Protein AF-A0A7X7SFI5-F1 (afdb_monomer_lite)

Foldseek 3Di:
DDPPPFAWPDWAQWDDDVPRPDTFGWAFDDDDPQETEIEGDFLLDDDHDTHTHTPSHDYFYWDWAQWDWDAPDPDDPHGTQDIFGKAWDDDDVQETEIETQDVPHDCSRHTDTHGVRHYYDYDDDDDLVVSVVRQCVPDPDDGQLLSSLVCCCVPVNPVPDPQLSVLLNLLSVLLNLLVVLLVVLVVLLPDDFPDDVRVVVSVVSSLVSVLSSLLSLLVSLVSLVCCCPRPNFPDDQDPLSVVQNVLSVVLNQLSVVVVQLVVCHDPVHHDPQSVVQVVCPCCNPPVWRDGPPRIDHSVPSSVSSSVSSSVSSSVSSPDDD

Secondary structure (DSSP, 8-state):
-----PPEEEEE-EEPPTT-SSPEEEEEEEEETTEEEEEEPPTTSPPPPPEEEETT-EEEEPEEE-EEEEESSSSSSTTEEEEEEEEEEEEETTEEEEEEPPTT-------EEE-TTPEEEEE----HHHHHHHHTTT--SPPPHHHHHHHHHHHT-----HHHHHHHHHHHHHHHHHHHHHHHHHHHHT---SSHHHHHHHHHHHHHHHHHHHHHHHHHHHHHHHHHHHH---SPPPHHHHHHHHHHHHHHHHHHTHHHHTTTEETTEE-TTGGGGG-THHHHHTSEEEETTEEEETTTHHHHHHHHHHHHHHHHHH---

Radius of gyration: 29.61 Å; chains: 1; bounding box: 82×34×89 Å

Sequence (321 aa):
MSVERRELVGYLDSVTREGNDEPERVMLHARDERKVYIRAVDPCDPEPERVAVYAGDEILMMEHLSHSGLHLAPEGDEGFLLSQRIVPVQEEPGVIYARHLRHGEADDGRRVHVRPGTKVSLDPYLDLDIIDEFEFQGVEGYVPLTPVLFTWLVTAGKMTDDSRRRYLLSAARRLDLAHSLFQRVEQLRQRDPEGAPATRRAAFELIGCVEMAVVSLSRAMDMCERAAQDVGATTAVPAEISSRCTAVRELRNAYEHIEDRALGRIRGDEHPDALTIFEHSSVVERGVITYRDYQLDLAVDVPTTISAIRQFLKAVAGETP

pLDDT: mean 91.73, std 8.64, range [40.03, 98.62]

Structure (mmCIF, N/CA/C/O backbone):
data_AF-A0A7X7SFI5-F1
#
_entry.id   AF-A0A7X7SFI5-F1
#
loop_
_atom_site.group_PDB
_atom_site.id
_atom_site.type_symbol
_atom_site.label_atom_id
_atom_site.label_alt_id
_atom_site.label_comp_id
_atom_site.label_asym_id
_atom_site.label_entity_id
_atom_site.label_seq_id
_atom_site.pdbx_PDB_ins_code
_atom_site.Cartn_x
_atom_site.Cartn_y
_atom_site.Cartn_z
_atom_site.occupancy
_atom_site.B_iso_or_equiv
_atom_site.auth_seq_id
_atom_site.auth_comp_id
_atom_site.auth_asym_id
_atom_site.auth_atom_id
_atom_site.pdbx_PDB_model_num
ATOM 1 N N . MET A 1 1 ? -42.377 -12.709 51.430 1.00 40.03 1 MET A N 1
ATOM 2 C CA . MET A 1 1 ? -42.477 -11.553 50.517 1.00 40.03 1 MET A CA 1
ATOM 3 C C . MET A 1 1 ? -43.227 -12.018 49.286 1.00 40.03 1 MET A C 1
ATOM 5 O O . MET A 1 1 ? -42.787 -12.980 48.669 1.00 40.03 1 MET A O 1
ATOM 9 N N . SER A 1 2 ? -44.406 -11.456 49.019 1.00 42.25 2 SER A N 1
ATOM 10 C CA . SER A 1 2 ? -45.206 -11.821 47.850 1.00 42.25 2 SER A CA 1
ATOM 11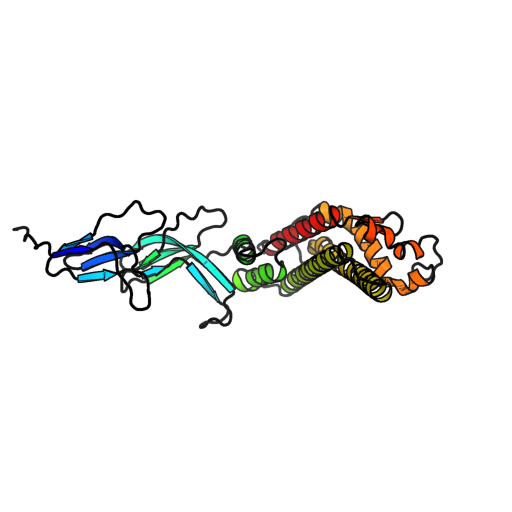 C C . SER A 1 2 ? -44.493 -11.351 46.590 1.00 42.25 2 SER A C 1
ATOM 13 O O . SER A 1 2 ? -44.169 -10.172 46.475 1.00 42.25 2 SER A O 1
ATOM 15 N N . VAL A 1 3 ? -44.255 -12.263 45.654 1.00 48.81 3 VAL A N 1
ATOM 16 C CA . VAL A 1 3 ? -43.854 -11.896 44.297 1.00 48.81 3 VAL A CA 1
ATOM 17 C C . VAL A 1 3 ? -45.058 -11.185 43.677 1.00 48.81 3 VAL A C 1
ATOM 19 O O . VAL A 1 3 ? -46.051 -11.835 43.350 1.00 48.81 3 VAL A O 1
ATOM 22 N N . GLU A 1 4 ? -45.021 -9.854 43.606 1.00 58.69 4 GLU A N 1
ATOM 23 C CA . GLU A 1 4 ? -45.994 -9.074 42.839 1.00 58.69 4 GLU A CA 1
ATOM 24 C C . GLU A 1 4 ? -45.966 -9.589 41.396 1.00 58.69 4 GLU A C 1
ATOM 26 O O . GLU A 1 4 ? -44.964 -9.457 40.690 1.00 58.69 4 GLU A O 1
ATOM 31 N N . ARG A 1 5 ? -47.049 -10.240 40.960 1.00 69.31 5 ARG A N 1
ATOM 32 C CA . ARG A 1 5 ? -47.208 -10.631 39.558 1.00 69.31 5 ARG A CA 1
ATOM 33 C C . ARG A 1 5 ? -47.443 -9.360 38.754 1.00 69.31 5 ARG A C 1
ATOM 35 O O . ARG A 1 5 ? -48.552 -8.834 38.746 1.00 69.31 5 ARG A O 1
ATOM 42 N N . ARG A 1 6 ? -46.388 -8.864 38.111 1.00 82.69 6 ARG A N 1
ATOM 43 C CA . ARG A 1 6 ? -46.472 -7.738 37.178 1.00 82.69 6 ARG A CA 1
ATOM 44 C C . ARG A 1 6 ? -47.220 -8.195 35.925 1.00 82.69 6 ARG A C 1
ATOM 46 O O . ARG A 1 6 ? -46.973 -9.287 35.417 1.00 82.69 6 ARG A O 1
ATOM 53 N N . GLU A 1 7 ? -48.160 -7.381 35.466 1.00 89.94 7 GLU A N 1
ATOM 54 C CA . GLU A 1 7 ? -48.985 -7.671 34.291 1.00 89.94 7 GLU A CA 1
ATOM 55 C C . GLU A 1 7 ? -48.145 -7.586 33.012 1.00 89.94 7 GLU A C 1
ATOM 57 O O . GLU A 1 7 ? -47.394 -6.628 32.832 1.00 89.94 7 GLU A O 1
ATOM 62 N N . LEU A 1 8 ? -48.244 -8.592 32.139 1.00 92.44 8 LEU A N 1
ATOM 63 C CA . LEU A 1 8 ? -47.598 -8.584 30.826 1.00 92.44 8 LEU A CA 1
ATOM 64 C C . LEU A 1 8 ? -48.369 -7.643 29.893 1.00 92.44 8 LEU A C 1
ATOM 66 O O . LEU A 1 8 ? -49.548 -7.863 29.634 1.00 92.44 8 LEU A O 1
ATOM 70 N N . VAL A 1 9 ? -47.690 -6.628 29.369 1.00 92.69 9 VAL A N 1
ATOM 71 C CA . VAL A 1 9 ? -48.250 -5.620 28.456 1.00 92.69 9 VAL A CA 1
ATOM 72 C C . VAL A 1 9 ? -48.056 -6.026 26.997 1.00 92.69 9 VAL A C 1
ATOM 74 O O . VAL A 1 9 ? -48.910 -5.749 26.159 1.00 92.69 9 VAL A O 1
ATOM 77 N N . GLY A 1 10 ? -46.954 -6.703 26.669 1.00 93.56 10 GLY A N 1
ATOM 78 C CA . GLY A 1 10 ? -46.696 -7.132 25.300 1.00 93.56 10 GLY A CA 1
ATOM 79 C C . GLY A 1 10 ? -45.327 -7.759 25.096 1.00 93.56 10 GLY A C 1
ATOM 80 O O . GLY A 1 10 ? -44.656 -8.157 26.047 1.00 93.56 10 GLY A O 1
ATOM 81 N N . TYR A 1 11 ? -44.927 -7.841 23.831 1.00 94.50 11 TYR A N 1
ATOM 82 C CA . TYR A 1 11 ? -43.645 -8.383 23.403 1.00 94.50 11 TYR A CA 1
ATOM 83 C C . TYR A 1 11 ? -43.000 -7.444 22.391 1.00 94.50 11 TYR A C 1
ATOM 85 O O . TYR A 1 11 ? -43.643 -7.069 21.410 1.00 94.50 11 TYR A O 1
ATOM 93 N N . LEU A 1 12 ? -41.731 -7.128 22.617 1.00 93.56 12 LEU A N 1
ATOM 94 C CA . LEU A 1 12 ? -40.897 -6.297 21.763 1.00 93.56 12 LEU A CA 1
ATOM 95 C C . LEU A 1 12 ? -39.934 -7.180 20.958 1.00 93.56 12 LEU A C 1
ATOM 97 O O . LEU A 1 12 ? -39.279 -8.056 21.520 1.00 93.56 12 LEU A O 1
ATOM 101 N N . ASP A 1 13 ? -39.867 -6.966 19.650 1.00 93.12 13 ASP A N 1
ATOM 102 C CA . ASP A 1 13 ? -38.985 -7.683 18.716 1.00 93.12 13 ASP A CA 1
ATOM 103 C C . ASP A 1 13 ? -38.045 -6.749 17.938 1.00 93.12 13 ASP A C 1
ATOM 105 O O . ASP A 1 13 ? -36.963 -7.156 17.512 1.00 93.12 13 ASP A O 1
ATOM 109 N N . SER A 1 14 ? -38.438 -5.487 17.782 1.00 92.06 14 SER A N 1
ATOM 110 C CA . SER A 1 14 ? -37.702 -4.473 17.045 1.00 92.06 14 SER A CA 1
ATOM 111 C C . SER A 1 14 ? -37.956 -3.075 17.604 1.00 92.06 14 SER A C 1
ATOM 113 O O . SER A 1 14 ? -38.957 -2.830 18.282 1.00 92.06 14 SER A O 1
ATOM 115 N N . VAL A 1 15 ? -37.025 -2.160 17.338 1.00 89.50 15 VAL A N 1
ATOM 116 C CA . VAL A 1 15 ? -37.110 -0.745 17.711 1.00 89.50 15 VAL A CA 1
ATOM 117 C C . VAL A 1 15 ? -36.624 0.108 16.545 1.00 89.50 15 VAL A C 1
ATOM 119 O O . VAL A 1 15 ? -35.559 -0.141 15.988 1.00 89.50 15 VAL A O 1
ATOM 122 N N . THR A 1 16 ? -37.373 1.152 16.205 1.00 87.19 16 THR A N 1
ATOM 123 C CA . THR A 1 16 ? -36.908 2.202 15.289 1.00 87.19 16 THR A CA 1
ATOM 124 C C . THR A 1 16 ? -36.270 3.313 16.113 1.00 87.19 16 THR A C 1
ATOM 126 O O . THR A 1 16 ? -36.934 3.916 16.960 1.00 87.19 16 THR A O 1
ATOM 129 N N . ARG A 1 17 ? -34.973 3.560 15.910 1.00 78.69 17 ARG A N 1
ATOM 130 C CA . ARG A 1 17 ? -34.264 4.667 16.568 1.00 78.69 17 ARG A CA 1
ATOM 131 C C . ARG A 1 17 ? -34.563 5.972 15.838 1.00 78.69 17 ARG A C 1
ATOM 133 O O . ARG A 1 17 ? -34.759 5.989 14.628 1.00 78.69 17 ARG A O 1
ATOM 140 N N . GLU A 1 18 ? -34.577 7.070 16.582 1.00 76.94 18 GLU A N 1
ATOM 141 C CA . GLU A 1 18 ? -34.666 8.402 15.990 1.00 76.94 18 GLU A CA 1
ATOM 142 C C . GLU A 1 18 ? -33.472 8.620 15.045 1.00 76.94 18 GLU A C 1
ATOM 144 O O . GLU A 1 18 ? -32.324 8.444 15.450 1.00 76.94 18 GLU A O 1
ATOM 149 N N . GLY A 1 19 ? -33.750 8.939 13.778 1.00 74.00 19 GLY A N 1
ATOM 150 C CA . GLY A 1 19 ? -32.733 9.089 12.730 1.00 74.00 19 GLY A CA 1
ATOM 151 C C . GLY A 1 19 ? -32.427 7.830 11.908 1.00 74.00 19 GLY A C 1
ATOM 152 O O . GLY A 1 19 ? -31.682 7.944 10.940 1.00 74.00 19 GLY A O 1
ATOM 153 N N . ASN A 1 20 ? -33.016 6.671 12.232 1.00 76.50 20 ASN A N 1
ATOM 154 C CA . ASN A 1 20 ? -32.946 5.463 11.401 1.00 76.50 20 ASN A CA 1
ATOM 155 C C . ASN A 1 20 ? -34.292 5.199 10.713 1.00 76.50 20 ASN A C 1
ATOM 157 O O . ASN A 1 20 ? -35.332 5.152 11.370 1.00 76.50 20 ASN A O 1
ATOM 161 N N . ASP A 1 21 ? -34.258 4.969 9.398 1.00 76.81 21 ASP A N 1
ATOM 162 C CA . ASP A 1 21 ? -35.457 4.673 8.601 1.00 76.81 21 ASP A CA 1
ATOM 163 C C . ASP A 1 21 ? -35.920 3.211 8.746 1.00 76.81 21 ASP A C 1
ATOM 165 O O . ASP A 1 21 ? -37.097 2.902 8.544 1.00 76.81 21 ASP A O 1
ATOM 169 N N . GLU A 1 22 ? -35.016 2.306 9.135 1.00 86.06 22 GLU A N 1
ATOM 170 C CA . GLU A 1 22 ? -35.300 0.877 9.279 1.00 86.06 22 GLU A CA 1
ATOM 171 C C . GLU A 1 22 ? -35.371 0.443 10.757 1.00 86.06 22 GLU A C 1
ATOM 173 O O . GLU A 1 22 ? -34.536 0.851 11.572 1.00 86.06 22 GLU A O 1
ATOM 178 N N . PRO A 1 23 ? -36.361 -0.389 11.137 1.00 88.25 23 PRO A N 1
ATOM 179 C CA . PRO A 1 23 ? -36.443 -0.948 12.481 1.00 88.25 23 PRO A CA 1
ATOM 180 C C . PRO A 1 23 ? -35.305 -1.947 12.735 1.00 88.25 23 PRO A C 1
ATOM 182 O O . PRO A 1 23 ? -35.115 -2.907 11.989 1.00 88.25 23 PRO A O 1
ATOM 185 N N . GLU A 1 24 ? -34.584 -1.764 13.839 1.00 89.56 24 GLU A N 1
ATOM 186 C CA . GLU A 1 24 ? -33.525 -2.670 14.280 1.00 89.56 24 GLU A CA 1
ATOM 187 C C . GLU A 1 24 ? -34.114 -3.802 15.120 1.00 89.56 24 GLU A C 1
ATOM 189 O O . GLU A 1 24 ? -34.902 -3.567 16.039 1.00 89.56 24 GLU A O 1
ATOM 194 N N . ARG A 1 25 ? -33.703 -5.045 14.852 1.00 93.94 25 ARG A N 1
ATOM 195 C CA . ARG A 1 25 ? -34.044 -6.182 15.716 1.00 93.94 25 ARG A CA 1
ATOM 196 C C . ARG A 1 25 ? -33.352 -6.042 17.069 1.00 93.94 25 ARG A C 1
ATOM 198 O O . ARG A 1 25 ? -32.166 -5.709 17.129 1.00 93.94 25 ARG A O 1
ATOM 205 N N . VAL A 1 26 ? -34.072 -6.362 18.143 1.00 94.75 26 VAL A N 1
ATOM 206 C CA . VAL A 1 26 ? -33.559 -6.239 19.514 1.00 94.75 26 VAL A CA 1
ATOM 207 C C . VAL A 1 26 ? -33.660 -7.540 20.294 1.00 94.75 26 VAL A C 1
ATOM 209 O O . VAL A 1 26 ? -34.503 -8.392 20.023 1.00 94.75 26 VAL A O 1
ATOM 212 N N . MET A 1 27 ? -32.815 -7.663 21.312 1.00 95.81 27 MET A N 1
ATOM 213 C CA . MET A 1 27 ? -32.876 -8.741 22.290 1.00 95.81 27 MET A CA 1
ATOM 214 C C . MET A 1 27 ? -32.671 -8.218 23.710 1.00 95.81 27 MET A C 1
ATOM 216 O O . MET A 1 27 ? -32.126 -7.132 23.927 1.00 95.81 27 MET A O 1
ATOM 220 N N . LEU A 1 28 ? -33.122 -9.000 24.691 1.00 95.75 28 LEU A N 1
ATOM 221 C CA . LEU A 1 28 ? -32.972 -8.661 26.100 1.00 95.75 28 LEU A CA 1
ATOM 222 C C . LEU A 1 28 ? -31.499 -8.770 26.510 1.00 95.75 28 LEU A C 1
ATOM 224 O O . LEU A 1 28 ? -30.890 -9.824 26.344 1.00 95.75 28 LEU A O 1
ATOM 228 N N . HIS A 1 29 ? -30.953 -7.703 27.091 1.00 93.88 29 HIS A N 1
ATOM 229 C CA . HIS A 1 29 ? -29.628 -7.719 27.706 1.00 93.88 29 HIS A CA 1
ATOM 230 C C . HIS A 1 29 ? -29.722 -7.946 29.220 1.00 93.88 29 HIS A C 1
ATOM 232 O O . HIS A 1 29 ? -29.113 -8.876 29.741 1.00 93.88 29 HIS A O 1
ATOM 238 N N . ALA A 1 30 ? -30.509 -7.130 29.933 1.00 93.44 30 ALA A N 1
ATOM 239 C CA . ALA A 1 30 ? -30.647 -7.231 31.387 1.00 93.44 30 ALA A CA 1
ATOM 240 C C . ALA A 1 30 ? -31.974 -6.652 31.899 1.00 93.44 30 ALA A C 1
ATOM 242 O O . ALA A 1 30 ? -32.623 -5.841 31.233 1.00 93.44 30 ALA A O 1
ATOM 243 N N . ARG A 1 31 ? -32.360 -7.049 33.117 1.00 93.88 31 ARG A N 1
ATOM 244 C CA . ARG A 1 31 ? -33.467 -6.449 33.872 1.00 93.88 31 ARG A CA 1
ATOM 245 C C . ARG A 1 31 ? -32.998 -6.048 35.257 1.00 93.88 31 ARG A C 1
ATOM 247 O O . ARG A 1 31 ? -32.725 -6.921 36.075 1.00 93.88 31 ARG A O 1
ATOM 254 N N . ASP A 1 32 ? -33.030 -4.750 35.520 1.00 91.06 32 ASP A N 1
ATOM 255 C CA . ASP A 1 32 ? -32.718 -4.172 36.822 1.00 91.06 32 ASP A CA 1
ATOM 256 C C . ASP A 1 32 ? -33.992 -3.515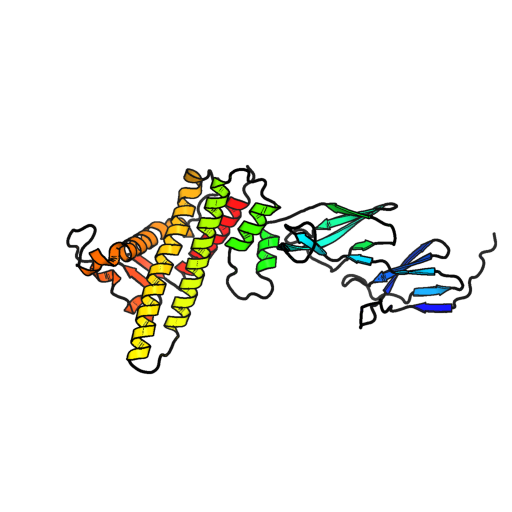 37.369 1.00 91.06 32 ASP A C 1
ATOM 258 O O . ASP A 1 32 ? -34.341 -2.383 37.033 1.00 91.06 32 ASP A O 1
ATOM 262 N N . GLU A 1 33 ? -34.735 -4.271 38.180 1.00 89.44 33 GLU A N 1
ATOM 263 C CA . GLU A 1 33 ? -36.043 -3.889 38.729 1.00 89.44 33 GLU A CA 1
ATOM 264 C C . GLU A 1 33 ? -37.089 -3.551 37.647 1.00 89.44 33 GLU A C 1
ATOM 266 O O . GLU A 1 33 ? -37.738 -4.441 37.091 1.00 89.44 33 GLU A O 1
ATOM 271 N N . ARG A 1 34 ? -37.292 -2.257 37.374 1.00 93.12 34 ARG A N 1
ATOM 272 C CA . ARG A 1 34 ? -38.200 -1.746 36.340 1.00 93.12 34 ARG A CA 1
ATOM 273 C C . ARG A 1 34 ? -37.474 -1.380 35.052 1.00 93.12 34 ARG A C 1
ATOM 275 O O . ARG A 1 34 ? -38.139 -1.172 34.050 1.00 93.12 34 ARG A O 1
ATOM 282 N N . LYS A 1 35 ? -36.144 -1.326 35.053 1.00 94.31 35 LYS A N 1
ATOM 283 C CA . LYS A 1 35 ? -35.350 -0.992 33.872 1.00 94.31 35 LYS A CA 1
ATOM 284 C C . LYS A 1 35 ? -35.086 -2.242 33.054 1.00 94.31 35 LYS A C 1
ATOM 286 O O . LYS A 1 35 ? -34.549 -3.227 33.561 1.00 94.31 35 LYS A O 1
ATOM 291 N N . VAL A 1 36 ? -35.465 -2.197 31.785 1.00 94.81 36 VAL A N 1
ATOM 292 C CA . VAL A 1 36 ? -35.278 -3.284 30.826 1.00 94.81 36 VAL A CA 1
ATOM 293 C C . VAL A 1 36 ? -34.278 -2.816 29.788 1.00 94.81 36 VAL A C 1
ATOM 295 O O . VAL A 1 36 ? -34.607 -2.015 28.915 1.00 94.81 36 VAL A O 1
ATOM 298 N N . TYR A 1 37 ? -33.053 -3.316 29.897 1.00 94.69 37 TYR A N 1
ATOM 299 C CA . TYR A 1 37 ? -31.996 -3.021 28.944 1.00 94.69 37 TYR A CA 1
ATOM 300 C C . TYR A 1 37 ? -32.128 -3.954 27.748 1.00 94.69 37 TYR A C 1
ATOM 302 O O . TYR A 1 37 ? -32.061 -5.180 27.892 1.00 94.69 37 TYR A O 1
ATOM 310 N N . ILE A 1 38 ? -32.312 -3.367 26.573 1.00 95.44 38 ILE A N 1
ATOM 311 C CA . ILE A 1 38 ? -32.341 -4.070 25.293 1.00 95.44 38 ILE A CA 1
ATOM 312 C C . ILE A 1 38 ? -31.150 -3.630 24.448 1.00 95.44 38 ILE A C 1
ATOM 314 O O . ILE A 1 38 ? -30.670 -2.502 24.574 1.00 95.44 38 ILE A O 1
ATOM 318 N N . ARG A 1 39 ? -30.674 -4.523 23.587 1.00 94.81 39 ARG A N 1
ATOM 319 C CA . ARG A 1 39 ? -29.578 -4.243 22.658 1.00 94.81 39 ARG A CA 1
ATOM 320 C C . ARG A 1 39 ? -29.925 -4.693 21.250 1.00 94.81 39 ARG A C 1
ATOM 322 O O . ARG A 1 39 ? -30.761 -5.582 21.081 1.00 94.81 39 ARG A O 1
ATOM 329 N N . ALA A 1 40 ? -29.255 -4.105 20.264 1.00 94.25 40 ALA A N 1
ATOM 330 C CA . ALA A 1 40 ? -29.340 -4.571 18.888 1.00 94.25 40 ALA A CA 1
ATOM 331 C C . ALA A 1 40 ? -28.758 -5.990 18.774 1.00 94.25 40 ALA A C 1
ATOM 333 O O . ALA A 1 40 ? -27.785 -6.333 19.453 1.00 94.25 40 ALA A O 1
ATOM 334 N N . VAL A 1 41 ? -29.370 -6.804 17.920 1.00 95.31 41 VAL A N 1
ATOM 335 C CA . VAL A 1 41 ? -28.931 -8.179 17.636 1.00 95.31 41 VAL A CA 1
ATOM 336 C C . VAL A 1 41 ? -27.662 -8.134 16.793 1.00 95.31 41 VAL A C 1
ATOM 338 O O . VAL A 1 41 ? -27.642 -7.468 15.755 1.00 95.31 41 VAL A O 1
ATOM 341 N N . ASP A 1 42 ? -26.606 -8.807 17.240 1.00 95.31 42 ASP A N 1
ATOM 342 C CA . ASP A 1 42 ? -25.336 -8.927 16.525 1.00 95.31 42 ASP A CA 1
ATOM 343 C C . ASP A 1 42 ? -25.372 -10.086 15.516 1.00 95.31 42 ASP A C 1
ATOM 345 O O . ASP A 1 42 ? -26.111 -11.048 15.716 1.00 95.31 42 ASP A O 1
ATOM 349 N N . PRO A 1 43 ? -24.550 -10.053 14.451 1.00 94.19 43 PRO A N 1
ATOM 350 C CA . PRO A 1 43 ? -24.458 -11.145 13.480 1.00 94.19 43 PRO A CA 1
ATOM 351 C C . PRO A 1 43 ? -24.140 -12.525 14.080 1.00 94.19 43 PRO A C 1
ATOM 353 O O . PRO A 1 43 ? -24.579 -13.535 13.535 1.00 94.19 43 PRO A O 1
ATOM 356 N N . CYS A 1 44 ? -23.397 -12.583 15.193 1.00 94.31 44 CYS A N 1
ATOM 357 C CA . CYS A 1 44 ? -23.082 -13.830 15.897 1.00 94.31 44 CYS A CA 1
ATOM 358 C C . CYS A 1 44 ? -24.199 -14.338 16.812 1.00 94.31 44 CYS A C 1
ATOM 360 O O . CYS A 1 44 ? -24.088 -15.450 17.335 1.00 94.31 44 CYS A O 1
ATOM 362 N N . ASP A 1 45 ? -25.216 -13.522 17.098 1.00 94.75 45 ASP A N 1
ATOM 363 C CA . ASP A 1 45 ? -26.262 -13.920 18.029 1.00 94.75 45 ASP A CA 1
ATOM 364 C C . ASP A 1 45 ? -27.136 -15.028 17.419 1.00 94.75 45 ASP A C 1
ATOM 366 O O . ASP A 1 45 ? -27.425 -15.020 16.218 1.00 94.75 45 ASP A O 1
ATOM 370 N N . PRO A 1 46 ? -27.601 -15.991 18.235 1.00 93.00 46 PRO A N 1
ATOM 371 C CA . PRO A 1 46 ? -28.665 -16.885 17.808 1.00 93.00 46 PRO A CA 1
ATOM 372 C C . PRO A 1 46 ? -29.954 -16.090 17.562 1.00 93.00 46 PRO A C 1
ATOM 374 O O . PRO A 1 46 ? -30.105 -14.956 18.019 1.00 93.00 46 PRO A O 1
ATOM 377 N N . GLU A 1 47 ? -30.918 -16.719 16.889 1.00 91.62 47 GLU A N 1
ATOM 378 C CA . GLU A 1 47 ? -32.225 -16.108 16.644 1.00 91.62 47 GLU A CA 1
ATOM 379 C C . GLU A 1 47 ? -32.862 -15.642 17.976 1.00 91.62 47 GLU A C 1
ATOM 381 O O . GLU A 1 47 ? -33.094 -16.468 18.866 1.00 91.62 47 GLU A O 1
ATOM 386 N N . PRO A 1 48 ? -33.108 -14.331 18.152 1.00 89.31 48 PRO A N 1
ATOM 387 C CA . PRO A 1 48 ? -33.499 -13.765 19.436 1.00 89.31 48 PRO A CA 1
ATOM 388 C C . PRO A 1 48 ? -34.956 -14.078 19.780 1.00 89.31 48 PRO A C 1
ATOM 390 O O . PRO A 1 48 ? -35.863 -13.970 18.951 1.00 89.31 48 PRO A O 1
ATOM 393 N N . GLU A 1 49 ? -35.201 -14.389 21.051 1.00 91.31 49 GLU A N 1
ATOM 394 C CA . GLU A 1 49 ? -36.557 -14.437 21.588 1.00 91.31 49 GLU A CA 1
ATOM 395 C C . GLU A 1 49 ? -37.153 -13.030 21.711 1.00 91.31 49 GLU A C 1
ATOM 397 O O . GLU A 1 49 ? -36.455 -12.044 21.963 1.00 91.31 49 GLU A O 1
ATOM 402 N N . ARG A 1 50 ? -38.482 -12.939 21.598 1.00 92.00 50 ARG A N 1
ATOM 403 C CA . ARG A 1 50 ? -39.194 -11.674 21.805 1.00 92.00 50 ARG A CA 1
ATOM 404 C C . ARG A 1 50 ? -39.082 -11.240 23.267 1.00 92.00 50 ARG A C 1
ATOM 406 O O . ARG A 1 50 ? -39.359 -12.015 24.183 1.00 92.00 50 ARG A O 1
ATOM 413 N N . VAL A 1 51 ? -38.769 -9.971 23.495 1.00 94.25 51 VAL A N 1
ATOM 414 C CA . VAL A 1 51 ? -38.615 -9.401 24.835 1.00 94.25 51 VAL A CA 1
ATOM 415 C C . VAL A 1 51 ? -39.993 -9.129 25.432 1.00 94.25 51 VAL A C 1
ATOM 417 O O . VAL A 1 51 ? -40.704 -8.234 24.987 1.00 94.25 51 VAL A O 1
ATOM 420 N N . ALA A 1 52 ? -40.392 -9.889 26.452 1.00 94.00 52 ALA A N 1
ATOM 421 C CA . ALA A 1 52 ? -41.616 -9.608 27.208 1.00 94.00 52 ALA A CA 1
ATOM 422 C C . ALA A 1 52 ? -41.560 -8.199 27.831 1.00 94.00 52 ALA A C 1
ATOM 424 O O . ALA A 1 52 ? -40.517 -7.795 28.320 1.00 94.00 52 ALA A O 1
ATOM 425 N N . VAL A 1 53 ? -42.651 -7.446 27.869 1.00 94.06 53 VAL A N 1
ATOM 426 C CA . VAL A 1 53 ? -42.702 -6.113 28.498 1.00 94.06 53 VAL A CA 1
ATOM 427 C C . VAL A 1 53 ? -43.812 -6.113 29.531 1.00 94.06 53 VAL A C 1
ATOM 429 O O . VAL A 1 53 ? -44.942 -6.470 29.205 1.00 94.06 53 VAL A O 1
ATOM 432 N N . TYR A 1 54 ? -43.505 -5.727 30.768 1.00 94.88 54 TYR A N 1
ATOM 433 C CA . TYR A 1 54 ? -44.466 -5.708 31.869 1.00 94.88 54 TYR A CA 1
ATOM 434 C C . TYR A 1 54 ? -44.893 -4.285 32.230 1.00 94.88 54 TYR A C 1
ATOM 436 O O . TYR A 1 54 ? -44.210 -3.305 31.938 1.00 94.88 54 TYR A O 1
ATOM 444 N N . ALA A 1 55 ? -46.029 -4.165 32.911 1.00 93.06 55 ALA A N 1
ATOM 445 C CA . ALA A 1 55 ? -46.549 -2.883 33.356 1.00 93.06 55 ALA A CA 1
ATOM 446 C C . ALA A 1 55 ? -45.533 -2.163 34.264 1.00 93.06 55 ALA A C 1
ATOM 448 O O . ALA A 1 55 ? -44.990 -2.729 35.226 1.00 93.06 55 ALA A O 1
ATOM 449 N N . GLY A 1 56 ? -45.272 -0.896 33.935 1.00 91.69 56 GLY A N 1
ATOM 450 C CA . GLY A 1 56 ? -44.299 -0.047 34.622 1.00 91.69 56 GLY A CA 1
ATOM 451 C C . GLY A 1 56 ? -42.833 -0.327 34.281 1.00 91.69 56 GLY A C 1
ATOM 452 O O . GLY A 1 56 ? -41.975 0.195 34.987 1.00 91.69 56 GLY A O 1
ATOM 453 N N . ASP A 1 57 ? -42.538 -1.154 33.271 1.00 95.00 57 ASP A N 1
ATOM 454 C CA . ASP A 1 57 ? -41.180 -1.283 32.733 1.00 95.00 57 ASP A CA 1
ATOM 455 C C . ASP A 1 57 ? -40.753 0.002 32.001 1.00 95.00 57 ASP A C 1
ATOM 457 O O . ASP A 1 57 ? -41.514 0.590 31.233 1.00 95.00 57 ASP A O 1
ATOM 461 N N . GLU A 1 58 ? -39.512 0.413 32.232 1.00 94.50 58 GLU A N 1
ATOM 462 C CA . GLU A 1 58 ? -38.795 1.457 31.508 1.00 94.50 58 GLU A CA 1
ATOM 463 C C . GLU A 1 58 ? -37.837 0.771 30.526 1.00 94.50 58 GLU A C 1
ATOM 465 O O . GLU A 1 58 ? -36.895 0.091 30.941 1.00 94.50 58 GLU A O 1
ATOM 470 N N . ILE A 1 59 ? -38.093 0.907 29.224 1.00 92.94 59 ILE A N 1
ATOM 471 C CA . ILE A 1 59 ? -37.268 0.288 28.181 1.00 92.94 59 ILE A CA 1
ATOM 472 C C . ILE A 1 59 ? -36.088 1.203 27.856 1.00 92.94 59 ILE A C 1
ATOM 474 O O . ILE A 1 59 ? -36.278 2.353 27.466 1.00 92.94 59 ILE A O 1
ATOM 478 N N . LEU A 1 60 ? -34.872 0.676 27.986 1.00 93.69 60 LEU A N 1
ATOM 479 C CA . LEU A 1 60 ? -33.627 1.397 27.745 1.00 93.69 60 LEU A CA 1
ATOM 480 C C . LEU A 1 60 ? -32.832 0.688 26.645 1.00 93.69 60 LEU A C 1
ATOM 482 O O . LEU A 1 60 ? -32.334 -0.420 26.843 1.00 93.69 60 LEU A O 1
ATOM 486 N N . MET A 1 61 ? -32.711 1.334 25.486 1.00 91.94 61 MET A N 1
ATOM 487 C CA . MET A 1 61 ? -31.889 0.839 24.382 1.00 91.94 61 MET A CA 1
ATOM 488 C C . MET A 1 61 ? -30.415 1.152 24.639 1.00 91.94 61 MET A C 1
ATOM 490 O O . MET A 1 61 ? -30.057 2.292 24.939 1.00 91.94 61 MET A O 1
ATOM 494 N N . MET A 1 62 ? -29.567 0.137 24.516 1.00 94.06 62 MET A N 1
ATOM 495 C CA . MET A 1 62 ? -28.116 0.284 24.566 1.00 94.06 62 MET A CA 1
ATOM 496 C C . MET A 1 62 ? -27.587 0.824 23.234 1.00 94.06 62 MET A C 1
ATOM 498 O O . MET A 1 62 ? -28.074 0.463 22.160 1.00 94.06 62 MET A O 1
ATOM 502 N N . GLU A 1 63 ? -26.571 1.678 23.303 1.00 92.62 63 GLU A N 1
ATOM 503 C CA . GLU A 1 63 ? -25.813 2.092 22.124 1.00 92.62 63 GLU A CA 1
ATOM 504 C C . GLU A 1 63 ? -24.882 0.956 21.699 1.00 92.62 63 GLU A C 1
ATOM 506 O O . GLU A 1 63 ? -24.323 0.280 22.554 1.00 92.62 63 GLU A O 1
ATOM 511 N N . HIS A 1 64 ? -24.709 0.721 20.402 1.00 92.38 64 HIS A N 1
ATOM 512 C CA . HIS A 1 64 ? -23.797 -0.306 19.912 1.00 92.38 64 HIS A CA 1
ATOM 513 C C . HIS A 1 64 ? -22.670 0.336 19.106 1.00 92.38 64 HIS A C 1
ATOM 515 O O . HIS A 1 64 ? -22.914 1.095 18.172 1.00 92.38 64 HIS A O 1
ATOM 521 N N . LEU A 1 65 ? -21.431 0.009 19.457 1.00 94.88 65 LEU A N 1
ATOM 522 C CA . LEU A 1 65 ? -20.232 0.485 18.783 1.00 94.88 65 LEU A CA 1
ATOM 523 C C . LEU A 1 65 ? -19.574 -0.696 18.071 1.00 94.88 65 LEU A C 1
ATOM 525 O O . LEU A 1 65 ? -19.281 -1.726 18.685 1.00 94.88 65 LEU A O 1
ATOM 529 N N . SER A 1 66 ? -19.363 -0.560 16.765 1.00 94.50 66 SER A N 1
ATOM 530 C CA . SER A 1 66 ? -18.701 -1.582 15.947 1.00 94.50 66 SER A CA 1
ATOM 531 C C . SER A 1 66 ? -17.253 -1.220 15.629 1.00 94.50 66 SER A C 1
ATOM 533 O O . SER A 1 66 ? -16.406 -2.111 15.579 1.00 94.50 66 SER A O 1
ATOM 535 N N . HIS A 1 67 ? -16.960 0.069 15.458 1.00 93.62 67 HIS A N 1
ATOM 536 C CA . HIS A 1 67 ? -15.652 0.565 15.051 1.00 93.62 67 HIS A CA 1
ATOM 537 C C . HIS A 1 67 ? -15.246 1.795 15.863 1.00 93.62 67 HIS A C 1
ATOM 539 O O . HIS A 1 67 ? -16.093 2.516 16.391 1.00 93.62 67 HIS A O 1
ATOM 545 N N . SER A 1 68 ? -13.944 2.040 15.922 1.00 91.38 68 SER A N 1
ATOM 546 C CA . SER A 1 68 ? -13.336 3.302 16.336 1.00 91.38 68 SER A CA 1
ATOM 547 C C . SER A 1 68 ? -12.690 3.968 15.117 1.00 91.38 68 SER A C 1
ATOM 549 O O . SER A 1 68 ? -12.099 3.296 14.270 1.00 91.38 68 SER A O 1
ATOM 551 N N . GLY A 1 69 ? -12.812 5.289 15.009 1.00 88.69 69 GLY A N 1
ATOM 552 C CA . GLY A 1 69 ? -12.086 6.074 14.012 1.00 88.69 69 GLY A CA 1
ATOM 553 C C . GLY A 1 69 ? -10.723 6.504 14.546 1.00 88.69 69 GLY A C 1
ATOM 554 O O . GLY A 1 69 ? -10.606 6.901 15.707 1.00 88.69 69 GLY A O 1
ATOM 555 N N . LEU A 1 70 ? -9.696 6.453 13.702 1.00 86.69 70 LEU A N 1
ATOM 556 C CA . LEU A 1 70 ? -8.408 7.087 13.952 1.00 86.69 70 LEU A CA 1
ATOM 557 C C . LEU A 1 70 ? -8.333 8.394 13.165 1.00 86.69 70 LEU A C 1
ATOM 559 O O . LEU A 1 70 ? -8.485 8.393 11.944 1.00 86.69 70 LEU A O 1
ATOM 563 N N . HIS A 1 71 ? -8.082 9.496 13.871 1.00 86.38 71 HIS A N 1
ATOM 564 C CA . HIS A 1 71 ? -8.059 10.844 13.308 1.00 86.38 71 HIS A CA 1
ATOM 565 C C . HIS A 1 71 ? -6.757 11.566 13.677 1.00 86.38 71 HIS A C 1
ATOM 567 O O . HIS A 1 71 ? -6.221 11.383 14.771 1.00 86.38 71 HIS A O 1
ATOM 573 N N . LEU A 1 72 ? -6.255 12.407 12.770 1.00 82.12 72 LEU A N 1
ATOM 574 C CA . LEU A 1 72 ? -5.172 13.361 13.041 1.00 82.12 72 LEU A CA 1
ATOM 575 C C . LEU A 1 72 ? -5.679 14.645 13.705 1.00 82.12 72 LEU A C 1
ATOM 577 O O . LEU A 1 72 ? -4.931 15.289 14.441 1.00 82.12 72 LEU A O 1
ATOM 581 N N . ALA A 1 73 ? -6.923 15.030 13.420 1.00 81.25 73 ALA A N 1
ATOM 582 C CA . ALA A 1 73 ? -7.577 16.173 14.037 1.00 81.25 73 ALA A CA 1
ATOM 583 C C . ALA A 1 73 ? -8.431 15.723 15.235 1.00 81.25 73 ALA A C 1
ATOM 585 O O . ALA A 1 73 ? -8.915 14.591 15.251 1.00 81.25 73 ALA A O 1
ATOM 586 N N . PRO A 1 74 ? -8.630 16.594 16.241 1.00 74.31 74 PRO A N 1
ATOM 587 C CA . PRO A 1 74 ? -9.429 16.257 17.416 1.00 74.31 74 PRO A CA 1
ATOM 588 C C . PRO A 1 74 ? -10.928 16.093 17.118 1.00 74.31 74 PRO A C 1
ATOM 590 O O . PRO A 1 74 ? -11.591 15.351 17.834 1.00 74.31 74 PRO A O 1
ATOM 593 N N . GLU A 1 75 ? -11.465 16.769 16.096 1.00 74.94 75 GLU A N 1
ATOM 594 C CA . GLU A 1 75 ? -12.889 16.732 15.741 1.00 74.94 75 GLU A CA 1
ATOM 595 C C . GLU A 1 75 ? -13.084 16.862 14.222 1.00 74.94 75 GLU A C 1
ATOM 597 O O . GLU A 1 75 ? -12.285 17.507 13.541 1.00 74.94 75 GLU A O 1
ATOM 602 N N . GLY A 1 76 ? -14.188 16.297 13.720 1.00 72.12 76 GLY A N 1
ATOM 603 C CA . GLY A 1 76 ? -14.611 16.382 12.321 1.00 72.12 76 GLY A CA 1
ATOM 604 C C . GLY A 1 76 ? -14.060 15.280 11.411 1.00 72.12 76 GLY A C 1
ATOM 605 O O . GLY A 1 76 ? -13.240 14.449 11.804 1.00 72.12 76 GLY A O 1
ATOM 606 N N . ASP A 1 77 ? -14.536 15.296 10.167 1.00 77.12 77 ASP A N 1
ATOM 607 C CA . ASP A 1 77 ? -14.113 14.350 9.125 1.00 77.12 77 ASP A CA 1
ATOM 608 C C . ASP A 1 77 ? -12.721 14.702 8.570 1.00 77.12 77 ASP A C 1
ATOM 610 O O . ASP A 1 77 ? -12.032 13.865 7.982 1.00 77.12 77 ASP A O 1
ATOM 614 N N . GLU A 1 78 ? -12.281 15.948 8.777 1.00 76.06 78 GLU A N 1
ATOM 615 C CA . GLU A 1 78 ? -10.942 16.396 8.419 1.00 76.06 78 GLU A CA 1
ATOM 616 C C . GLU A 1 78 ? -9.898 15.612 9.224 1.00 76.06 78 GLU A C 1
ATOM 618 O O . GLU A 1 78 ? -9.847 15.658 10.448 1.00 76.06 78 GLU A O 1
ATOM 623 N N . GLY A 1 79 ? -9.036 14.875 8.526 1.00 77.44 79 GLY A N 1
ATOM 624 C CA . GLY A 1 79 ? -7.973 14.098 9.159 1.00 77.44 79 GLY A CA 1
ATOM 625 C C . GLY A 1 79 ? -8.375 12.696 9.613 1.00 77.44 79 GLY A C 1
ATOM 626 O O . GLY A 1 79 ? -7.580 12.080 10.319 1.00 77.44 79 GLY A O 1
ATOM 627 N N . PHE A 1 80 ? -9.539 12.172 9.213 1.00 87.12 80 PHE A N 1
ATOM 628 C CA . PHE A 1 80 ? -9.812 10.733 9.299 1.00 87.12 80 PHE A CA 1
ATOM 629 C C . PHE A 1 80 ? -8.746 9.934 8.530 1.00 87.12 80 PHE A C 1
ATOM 631 O O . PHE A 1 80 ? -8.403 10.278 7.398 1.00 87.12 80 PHE A O 1
ATOM 638 N N . LEU A 1 81 ? -8.214 8.884 9.159 1.00 85.81 81 LEU A N 1
ATOM 639 C CA . LEU A 1 81 ? -7.192 8.007 8.583 1.00 85.81 81 LEU A CA 1
ATOM 640 C C . LEU A 1 81 ? -7.724 6.601 8.320 1.00 85.81 81 LEU A C 1
ATOM 642 O O . LEU A 1 81 ? -7.610 6.108 7.205 1.00 85.81 81 LEU A O 1
ATOM 646 N N . LEU A 1 82 ? -8.281 5.949 9.343 1.00 89.81 82 LEU A N 1
ATOM 647 C CA . LEU A 1 82 ? -8.867 4.618 9.210 1.00 89.81 82 LEU A CA 1
ATOM 648 C C . LEU A 1 82 ? -9.925 4.354 10.275 1.00 89.81 82 LEU A C 1
ATOM 650 O O . LEU A 1 82 ? -9.891 4.932 11.362 1.00 89.81 82 LEU A O 1
ATOM 654 N N . SER A 1 83 ? -10.825 3.419 9.985 1.00 91.00 83 SER A N 1
ATOM 655 C CA . SER A 1 83 ? -11.740 2.841 10.969 1.00 91.00 83 SER A CA 1
ATOM 656 C C . SER A 1 83 ? -11.279 1.440 11.350 1.00 91.00 83 SER A C 1
ATOM 658 O O . SER A 1 83 ? -11.054 0.612 10.469 1.00 91.00 83 SER A O 1
ATOM 660 N N . GLN A 1 84 ? -11.191 1.145 12.645 1.00 92.00 84 GLN A N 1
ATOM 661 C CA . GLN A 1 84 ? -10.802 -0.172 13.145 1.00 92.00 84 GLN A CA 1
ATOM 662 C C . GLN A 1 84 ? -11.942 -0.845 13.893 1.00 92.00 84 GLN A C 1
ATOM 664 O O . GLN A 1 84 ? -12.637 -0.227 14.698 1.00 92.00 84 GLN A O 1
ATOM 669 N N . ARG A 1 85 ? -12.111 -2.143 13.646 1.00 94.06 85 ARG A N 1
ATOM 670 C CA . ARG A 1 85 ? -13.113 -2.967 14.314 1.00 94.06 85 ARG A CA 1
ATOM 671 C C . ARG A 1 85 ? -12.795 -3.087 15.803 1.00 94.06 85 ARG A C 1
ATOM 673 O O . ARG A 1 85 ? -11.660 -3.394 16.161 1.00 94.06 85 ARG A O 1
ATOM 680 N N . ILE A 1 86 ? -13.793 -2.893 16.668 1.00 95.75 86 ILE A N 1
ATOM 681 C CA . ILE A 1 86 ? -13.656 -3.071 18.121 1.00 95.75 86 ILE A CA 1
ATOM 682 C C . ILE A 1 86 ? -14.549 -4.192 18.647 1.00 95.75 86 ILE A C 1
ATOM 684 O O . ILE A 1 86 ? -15.688 -4.362 18.217 1.00 95.75 86 ILE A O 1
ATOM 688 N N . VAL A 1 87 ? -14.040 -4.942 19.619 1.00 95.44 87 VAL A N 1
ATOM 689 C CA . VAL A 1 87 ? -14.751 -6.050 20.263 1.00 95.44 87 VAL A CA 1
ATOM 690 C C . VAL A 1 87 ? -14.736 -5.895 21.786 1.00 95.44 87 VAL A C 1
ATOM 692 O O . VAL A 1 87 ? -13.749 -5.399 22.344 1.00 95.44 87 VAL A O 1
ATOM 695 N N . PRO A 1 88 ? -15.813 -6.301 22.483 1.00 95.12 88 PRO A N 1
ATOM 696 C CA . PRO A 1 88 ? -15.867 -6.238 23.937 1.00 95.12 88 PRO A CA 1
ATOM 697 C C . PRO A 1 88 ? -14.923 -7.273 24.563 1.00 95.12 88 PRO A C 1
ATOM 699 O O . PRO A 1 88 ? -14.780 -8.390 24.062 1.00 95.12 88 PRO A O 1
ATOM 702 N N . VAL A 1 89 ? -14.301 -6.902 25.683 1.00 94.94 89 VAL A N 1
ATOM 703 C CA . VAL A 1 89 ? -13.427 -7.772 26.487 1.00 94.94 89 VAL A CA 1
ATOM 704 C C . VAL A 1 89 ? -14.077 -8.092 27.825 1.00 94.94 89 VAL A C 1
ATOM 706 O O . VAL A 1 89 ? -14.182 -9.258 28.197 1.00 94.94 89 VAL A O 1
ATOM 709 N N . GLN A 1 90 ? -14.511 -7.057 28.546 1.00 93.50 90 GLN A N 1
ATOM 710 C CA . GLN A 1 90 ? -15.041 -7.189 29.899 1.00 93.50 90 GLN A CA 1
ATOM 711 C C . GLN A 1 90 ? -16.017 -6.049 30.209 1.00 93.50 90 GLN A C 1
ATOM 713 O O . GLN A 1 90 ? -15.799 -4.910 29.802 1.00 93.50 90 GLN A O 1
ATOM 718 N N . GLU A 1 91 ? -17.074 -6.350 30.961 1.00 91.81 91 GLU A N 1
ATOM 719 C CA . GLU A 1 91 ? -18.004 -5.361 31.512 1.00 91.81 91 GLU A CA 1
ATOM 720 C C . GLU A 1 91 ? -17.816 -5.282 33.034 1.00 91.81 91 GLU A C 1
ATOM 722 O O . GLU A 1 91 ? -17.849 -6.298 33.731 1.00 91.81 91 GLU A O 1
ATOM 727 N N . GLU A 1 92 ? -17.609 -4.070 33.544 1.00 92.56 92 GLU A N 1
ATOM 728 C CA . GLU A 1 92 ? -17.554 -3.745 34.968 1.00 92.56 92 GLU A CA 1
ATOM 729 C C . GLU A 1 92 ? -18.588 -2.651 35.297 1.00 92.56 92 GLU A C 1
ATOM 731 O O . GLU A 1 92 ? -19.053 -1.939 34.400 1.00 92.56 92 GLU A O 1
ATOM 736 N N . PRO A 1 93 ? -18.975 -2.468 36.574 1.00 89.38 93 PRO A N 1
ATOM 737 C CA . PRO A 1 93 ? -19.905 -1.409 36.951 1.00 89.38 93 PRO A CA 1
ATOM 738 C C . PRO A 1 93 ? -19.444 -0.022 36.467 1.00 89.38 93 PRO A C 1
ATOM 740 O O . PRO A 1 93 ? -18.493 0.557 36.986 1.00 89.38 93 PRO A O 1
ATOM 743 N N . GLY A 1 94 ? -20.152 0.522 35.474 1.00 90.56 94 GLY A N 1
ATOM 744 C CA . GLY A 1 94 ? -19.903 1.850 34.908 1.00 90.56 94 GLY A CA 1
ATOM 745 C C . GLY A 1 94 ? -18.832 1.926 33.812 1.00 90.56 94 GLY A C 1
ATOM 746 O O . GLY A 1 94 ? -18.650 3.011 33.251 1.00 90.56 94 GLY A O 1
ATOM 747 N N . VAL A 1 95 ? -18.162 0.820 33.457 1.00 95.88 95 VAL A N 1
ATOM 748 C CA . VAL A 1 95 ? -17.144 0.785 32.390 1.00 95.88 95 VAL A CA 1
ATOM 749 C C . VAL A 1 95 ? -17.239 -0.498 31.561 1.00 95.88 95 VAL A C 1
ATOM 751 O O . VAL A 1 95 ? -17.315 -1.595 32.103 1.00 95.88 95 VAL A O 1
ATOM 754 N N . ILE A 1 96 ? -17.168 -0.367 30.237 1.00 95.75 96 ILE A N 1
ATOM 755 C CA . ILE A 1 96 ? -16.953 -1.490 29.319 1.00 95.75 96 ILE A CA 1
ATOM 756 C C . ILE A 1 96 ? -15.551 -1.384 28.740 1.00 95.75 96 ILE A C 1
ATOM 758 O O . ILE A 1 96 ? -15.188 -0.371 28.141 1.00 95.75 96 ILE A O 1
ATOM 762 N N . TYR A 1 97 ? -14.779 -2.448 28.905 1.00 96.50 97 TYR A N 1
ATOM 763 C CA . TYR A 1 97 ? -13.473 -2.603 28.295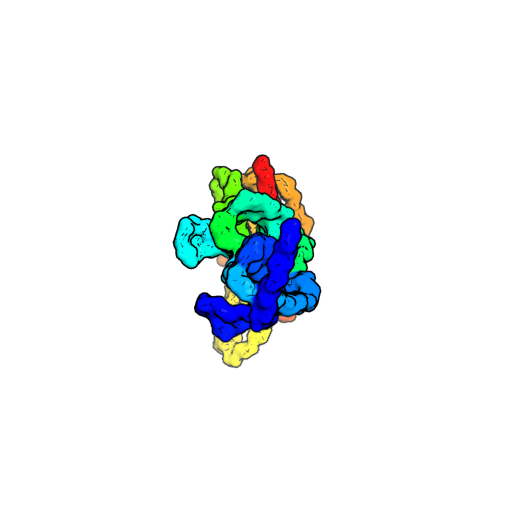 1.00 96.50 97 TYR A CA 1
ATOM 764 C C . TYR A 1 97 ? -13.632 -3.227 26.914 1.00 96.50 97 TYR A C 1
ATOM 766 O O . TYR A 1 97 ? -14.209 -4.307 26.764 1.00 96.50 97 TYR A O 1
ATOM 774 N N . ALA A 1 98 ? -13.102 -2.544 25.910 1.00 96.56 98 ALA A N 1
ATOM 775 C CA . ALA A 1 98 ? -13.050 -2.983 24.529 1.00 96.56 98 ALA A CA 1
ATOM 776 C C . ALA A 1 98 ? -11.603 -2.963 24.031 1.00 96.56 98 ALA A C 1
ATOM 778 O O . ALA A 1 98 ? -10.733 -2.288 24.583 1.00 96.56 98 ALA A O 1
ATOM 779 N N . ARG A 1 99 ? -11.353 -3.696 22.955 1.00 95.12 99 ARG A N 1
ATOM 780 C CA . ARG A 1 99 ? -10.078 -3.679 22.235 1.00 95.12 99 ARG A CA 1
ATOM 781 C C . ARG A 1 99 ? -10.339 -3.666 20.743 1.00 95.12 99 ARG A C 1
ATOM 783 O O . ARG A 1 99 ? -11.413 -4.076 20.303 1.00 95.12 99 ARG A O 1
ATOM 790 N N . HIS A 1 100 ? -9.338 -3.281 19.968 1.00 94.38 100 HIS A N 1
ATOM 791 C CA . HIS A 1 100 ? -9.381 -3.532 18.535 1.00 94.38 100 HIS A CA 1
ATOM 792 C C . HIS A 1 100 ? -9.310 -5.042 18.246 1.00 94.38 100 HIS A C 1
ATOM 794 O O . HIS A 1 100 ? -8.659 -5.811 18.972 1.00 94.38 100 HIS A O 1
ATOM 800 N N . LEU A 1 101 ? -10.020 -5.472 17.204 1.00 93.00 101 LEU A N 1
ATOM 801 C CA . LEU A 1 101 ? -9.891 -6.810 16.638 1.00 93.00 101 LEU A CA 1
ATOM 802 C C . LEU A 1 101 ? -8.470 -6.957 16.073 1.00 93.00 101 LEU A C 1
ATOM 804 O O . LEU A 1 101 ? -7.963 -6.035 15.434 1.00 93.00 101 LEU A O 1
ATOM 808 N N . ARG A 1 102 ? -7.796 -8.075 16.352 1.00 91.94 102 ARG A N 1
ATOM 809 C CA . ARG A 1 102 ? -6.412 -8.273 15.895 1.00 91.94 102 ARG A CA 1
ATOM 810 C C . ARG A 1 102 ? -6.385 -8.661 14.420 1.00 91.94 102 ARG A C 1
ATOM 812 O O . ARG A 1 102 ? -7.319 -9.289 13.928 1.00 91.94 102 ARG A O 1
ATOM 819 N N . HIS A 1 103 ? -5.284 -8.359 13.736 1.00 90.38 103 HIS A N 1
ATOM 820 C CA . HIS A 1 103 ? -5.077 -8.846 12.374 1.00 90.38 103 HIS A CA 1
ATOM 821 C C . HIS A 1 103 ? -5.131 -10.385 12.343 1.00 90.38 103 HIS A C 1
ATOM 823 O O . HIS A 1 103 ? -4.550 -11.054 13.203 1.00 90.38 103 HIS A O 1
ATOM 829 N N . GLY A 1 104 ? -5.879 -10.942 11.388 1.00 90.31 104 GLY A N 1
ATOM 830 C CA . GLY A 1 104 ? -6.116 -12.385 11.259 1.00 90.31 104 GLY A CA 1
ATOM 831 C C . GLY A 1 104 ? -7.072 -13.005 12.291 1.00 90.31 104 GLY A C 1
ATOM 832 O O . GLY A 1 104 ? -7.335 -14.207 12.225 1.00 90.31 104 GLY A O 1
ATOM 833 N N . GLU A 1 105 ? -7.610 -12.233 13.240 1.00 93.56 105 GLU A N 1
ATOM 834 C CA . GLU A 1 105 ? -8.672 -12.700 14.135 1.00 93.56 105 GLU A CA 1
ATOM 835 C C . GLU A 1 105 ? -10.012 -12.737 13.386 1.00 93.56 105 GLU A C 1
ATOM 837 O O . GLU A 1 105 ? -10.376 -11.787 12.697 1.00 93.56 105 GLU A O 1
ATOM 842 N N . ALA A 1 106 ? -10.763 -13.833 13.521 1.00 93.69 106 ALA A N 1
ATOM 843 C CA . ALA A 1 106 ? -12.080 -13.944 12.904 1.00 93.69 106 ALA A CA 1
ATOM 844 C C . ALA A 1 106 ? -13.068 -12.951 13.543 1.00 93.69 106 ALA A C 1
ATOM 846 O O . ALA A 1 106 ? -13.271 -12.980 14.758 1.00 93.69 106 ALA A O 1
ATOM 847 N N . ASP A 1 107 ? -13.711 -12.114 12.724 1.00 94.38 107 ASP A N 1
ATOM 848 C CA . ASP A 1 107 ? -14.821 -11.265 13.166 1.00 94.38 107 ASP A CA 1
ATOM 849 C C . ASP A 1 107 ? -16.128 -12.060 13.110 1.00 94.38 107 ASP A C 1
ATOM 851 O O . ASP A 1 107 ? -16.600 -12.436 12.037 1.00 94.38 107 ASP A O 1
ATOM 855 N N . ASP A 1 108 ? -16.723 -12.316 14.272 1.00 94.75 108 ASP A N 1
ATOM 856 C CA . ASP A 1 108 ? -18.055 -12.915 14.373 1.00 94.75 108 ASP A CA 1
ATOM 857 C C . ASP A 1 108 ? -19.179 -11.862 14.314 1.00 94.75 108 ASP A C 1
ATOM 859 O O . ASP A 1 108 ? -20.359 -12.202 14.291 1.00 94.75 108 ASP A O 1
ATOM 863 N N . GLY A 1 109 ? -18.832 -10.574 14.253 1.00 95.06 109 GLY A N 1
ATOM 864 C CA . GLY A 1 109 ? -19.769 -9.459 14.194 1.00 95.06 109 GLY A CA 1
ATOM 865 C C . GLY A 1 109 ? -20.186 -8.907 15.559 1.00 95.06 109 GLY A C 1
ATOM 866 O O . GLY A 1 109 ? -20.962 -7.952 15.601 1.00 95.06 109 GLY A O 1
ATOM 867 N N . ARG A 1 110 ? -19.670 -9.428 16.682 1.00 95.19 110 ARG A N 1
ATOM 868 C CA . ARG A 1 110 ? -20.032 -8.937 18.027 1.00 95.19 110 ARG A CA 1
ATOM 869 C C . ARG A 1 110 ? -19.735 -7.449 18.220 1.00 95.19 110 ARG A C 1
ATOM 871 O O . ARG A 1 110 ? -18.614 -6.992 17.988 1.00 95.19 110 ARG A O 1
ATOM 878 N N . ARG A 1 111 ? -20.698 -6.667 18.691 1.00 96.25 111 ARG A N 1
ATOM 879 C CA . ARG A 1 111 ? -20.513 -5.224 18.921 1.00 96.25 111 ARG A CA 1
ATOM 880 C C . ARG A 1 111 ? -20.349 -4.921 20.404 1.00 96.25 111 ARG A C 1
ATOM 882 O O . ARG A 1 111 ? -20.706 -5.711 21.276 1.00 96.25 111 ARG A O 1
ATOM 889 N N . VAL A 1 112 ? -19.775 -3.760 20.698 1.00 96.44 112 VAL A N 1
ATOM 890 C CA . VAL A 1 112 ? -19.684 -3.240 22.064 1.00 96.44 112 VAL A CA 1
ATOM 891 C C . VAL A 1 112 ? -21.007 -2.557 22.386 1.00 96.44 112 VAL A C 1
ATOM 893 O O . VAL A 1 112 ? -21.308 -1.513 21.819 1.00 96.44 112 VAL A O 1
ATOM 896 N N . HIS A 1 113 ? -21.801 -3.137 23.284 1.00 95.44 113 HIS A N 1
ATOM 897 C CA . HIS A 1 113 ? -23.093 -2.572 23.685 1.00 95.44 113 HIS A CA 1
ATOM 898 C C . HIS A 1 113 ? -22.949 -1.775 24.978 1.00 95.44 113 HIS A C 1
ATOM 900 O O . HIS A 1 113 ? -22.552 -2.330 25.997 1.00 95.44 113 HIS A O 1
ATOM 906 N N . VAL A 1 114 ? -23.306 -0.494 24.956 1.00 95.31 114 VAL A N 1
ATOM 907 C CA . VAL A 1 114 ? -23.071 0.486 26.019 1.00 95.31 114 VAL A CA 1
ATOM 908 C C . VAL A 1 114 ? -24.392 0.922 26.644 1.00 95.31 114 VAL A C 1
ATOM 910 O O . VAL A 1 114 ? -25.300 1.409 25.967 1.00 95.31 114 VAL A O 1
ATOM 913 N N . ARG A 1 115 ? -24.512 0.755 27.966 1.00 93.19 115 ARG A N 1
ATOM 914 C CA . ARG A 1 115 ? -25.663 1.267 28.723 1.00 93.19 115 ARG A CA 1
ATOM 915 C C . ARG A 1 115 ? -25.587 2.796 28.839 1.00 93.19 115 ARG A C 1
ATOM 917 O O . ARG A 1 115 ? -24.484 3.337 28.943 1.00 93.19 115 ARG A O 1
ATOM 924 N N . PRO A 1 116 ? -26.729 3.500 28.932 1.00 90.12 116 PRO A N 1
ATOM 925 C CA . PRO A 1 116 ? -26.733 4.925 29.245 1.00 90.12 116 PRO A CA 1
ATOM 926 C C . PRO A 1 116 ? -25.919 5.241 30.511 1.00 90.12 116 PRO A C 1
ATOM 928 O O . PRO A 1 116 ? -26.160 4.663 31.571 1.00 90.12 116 PRO A O 1
ATOM 931 N N . GLY A 1 117 ? -24.958 6.162 30.396 1.00 89.81 117 GLY A N 1
ATOM 932 C CA . GLY A 1 117 ? -24.076 6.576 31.495 1.00 89.81 117 GLY A CA 1
ATOM 933 C C . GLY A 1 117 ? -22.827 5.708 31.713 1.00 89.81 117 GLY A C 1
ATOM 934 O O . GLY A 1 117 ? -21.999 6.065 32.553 1.00 89.81 117 GLY A O 1
ATOM 935 N N . THR A 1 118 ? -22.653 4.613 30.966 1.00 93.88 118 THR A N 1
ATOM 936 C CA . THR A 1 118 ? -21.446 3.770 31.009 1.00 93.88 118 THR A CA 1
ATOM 937 C C . THR A 1 118 ? -20.343 4.348 30.123 1.00 93.88 118 THR A C 1
ATOM 939 O O . THR A 1 118 ? -20.603 4.828 29.022 1.00 93.88 118 THR A O 1
ATOM 942 N N . LYS A 1 119 ? -19.091 4.291 30.591 1.00 94.69 119 LYS A N 1
ATOM 943 C CA . LYS A 1 119 ? -17.917 4.689 29.799 1.00 94.69 119 LYS A CA 1
ATOM 944 C C . LYS A 1 119 ? -17.353 3.506 29.018 1.00 94.69 119 LYS A C 1
ATOM 946 O O . LYS A 1 119 ? -17.379 2.378 29.499 1.00 94.69 119 LYS A O 1
ATOM 951 N N . VAL A 1 120 ? -16.763 3.779 27.859 1.00 94.88 120 VAL A N 1
ATOM 952 C CA . VAL A 1 120 ? -15.982 2.795 27.099 1.00 94.88 120 VAL A CA 1
ATOM 953 C C . VAL A 1 120 ? -14.502 3.074 27.323 1.00 94.88 120 VAL A C 1
ATOM 955 O O . VAL A 1 120 ? -14.039 4.197 27.127 1.00 94.88 120 VAL A O 1
ATOM 958 N N . SER A 1 121 ? -13.763 2.058 27.755 1.00 95.19 121 SER A N 1
ATOM 959 C CA . SER A 1 121 ? -12.305 2.075 27.813 1.00 95.19 121 SER A CA 1
ATOM 960 C C . SER A 1 121 ? -11.779 1.210 26.676 1.00 95.19 121 SER A C 1
ATOM 962 O O . SER A 1 121 ? -12.113 0.030 26.593 1.00 95.19 121 SER A O 1
ATOM 964 N N . LEU A 1 122 ? -10.997 1.809 25.781 1.00 92.62 122 LEU A N 1
ATOM 965 C CA . LEU A 1 122 ? -10.447 1.138 24.609 1.00 92.62 122 LEU A CA 1
ATOM 966 C C . LEU A 1 122 ? -8.946 0.930 24.795 1.00 92.62 122 LEU A C 1
ATOM 968 O O . LEU A 1 122 ? -8.225 1.899 25.029 1.00 92.62 122 LEU A O 1
ATOM 972 N N . ASP A 1 123 ? -8.488 -0.313 24.668 1.00 85.38 123 ASP A N 1
ATOM 973 C CA . ASP A 1 123 ? -7.062 -0.633 24.574 1.00 85.38 123 ASP A CA 1
ATOM 974 C C . ASP A 1 123 ? -6.584 -0.414 23.123 1.00 85.38 123 ASP A C 1
ATOM 976 O O . ASP A 1 123 ? -7.021 -1.140 22.214 1.00 85.38 123 ASP A O 1
ATOM 980 N N . PRO A 1 124 ? -5.769 0.626 22.849 1.00 79.19 124 PRO A N 1
ATOM 981 C CA . PRO A 1 124 ? -5.364 0.945 21.493 1.00 79.19 124 PRO A CA 1
ATOM 982 C C . PRO A 1 124 ? -4.373 -0.096 20.973 1.00 79.19 124 PRO A C 1
ATOM 984 O O . PRO A 1 124 ? -3.338 -0.373 21.572 1.00 79.19 124 PRO A O 1
ATOM 987 N N . TYR A 1 125 ? -4.682 -0.625 19.798 1.00 84.50 125 TYR A N 1
ATOM 988 C CA . TYR A 1 125 ? -3.825 -1.511 19.034 1.00 84.50 125 TYR A CA 1
ATOM 989 C C . TYR A 1 125 ? -3.900 -1.033 17.593 1.00 84.50 125 TYR A C 1
ATOM 991 O O . TYR A 1 125 ? -4.961 -0.618 17.123 1.00 84.50 125 TYR A O 1
ATOM 999 N N . LEU A 1 126 ? -2.756 -1.028 16.929 1.00 86.12 126 LEU A N 1
ATOM 1000 C CA . LEU A 1 126 ? -2.659 -0.723 15.519 1.00 86.12 126 LEU A CA 1
ATOM 1001 C C . LEU A 1 126 ? -1.574 -1.615 14.947 1.00 86.12 126 LEU A C 1
ATOM 1003 O O . LEU A 1 126 ? -0.492 -1.730 15.524 1.00 86.12 126 LEU A O 1
ATOM 1007 N N . ASP A 1 127 ? -1.890 -2.228 13.818 1.00 87.88 127 ASP A N 1
ATOM 1008 C CA . ASP A 1 127 ? -0.987 -3.076 13.065 1.00 87.88 127 ASP A CA 1
ATOM 1009 C C . ASP A 1 127 ? -0.838 -2.517 11.652 1.00 87.88 127 ASP A C 1
ATOM 1011 O O . ASP A 1 127 ? -1.796 -1.983 11.085 1.00 87.88 127 ASP A O 1
ATOM 1015 N N . LEU A 1 128 ? 0.361 -2.626 11.087 1.00 90.56 128 LEU A N 1
ATOM 1016 C CA . LEU A 1 128 ? 0.622 -2.170 9.729 1.00 90.56 128 LEU A CA 1
ATOM 1017 C C . LEU A 1 128 ? -0.226 -2.947 8.716 1.00 90.56 128 LEU A C 1
ATOM 1019 O O . LEU A 1 128 ? -0.681 -2.362 7.734 1.00 90.56 128 LEU A O 1
ATOM 1023 N N . ASP A 1 129 ? -0.467 -4.234 8.964 1.00 91.06 129 ASP A N 1
ATOM 1024 C CA . ASP A 1 129 ? -1.263 -5.073 8.074 1.00 91.06 129 ASP A CA 1
ATOM 1025 C C . ASP A 1 129 ? -2.752 -4.699 8.110 1.00 91.06 129 ASP A C 1
ATOM 1027 O O . ASP A 1 129 ? -3.405 -4.762 7.074 1.00 91.06 129 ASP A O 1
ATOM 1031 N N . ILE A 1 130 ? -3.268 -4.187 9.236 1.00 91.44 130 ILE A N 1
ATOM 1032 C CA . ILE A 1 130 ? -4.644 -3.654 9.320 1.00 91.44 130 ILE A CA 1
ATOM 1033 C C . ILE A 1 130 ? -4.80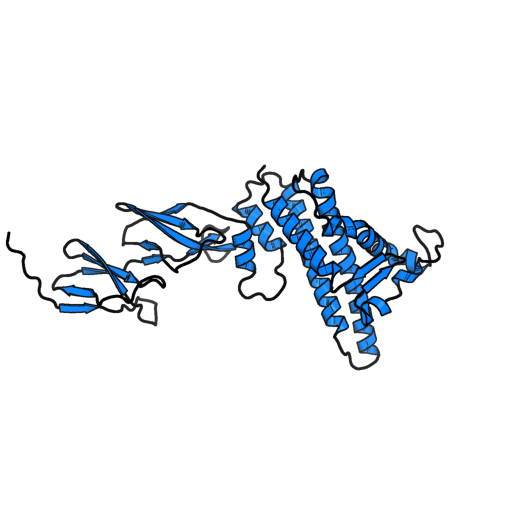3 -2.407 8.445 1.00 91.44 130 ILE A C 1
ATOM 1035 O O . ILE A 1 130 ? -5.812 -2.254 7.759 1.00 91.44 130 ILE A O 1
ATOM 1039 N N . ILE A 1 131 ? -3.814 -1.508 8.462 1.00 92.69 131 ILE A N 1
ATOM 1040 C CA . ILE A 1 131 ? -3.827 -0.310 7.608 1.00 92.69 131 ILE A CA 1
ATOM 1041 C C . ILE A 1 131 ? -3.772 -0.727 6.137 1.00 92.69 131 ILE A C 1
ATOM 1043 O O . ILE A 1 131 ? -4.499 -0.177 5.315 1.00 92.69 131 ILE A O 1
ATOM 1047 N N . ASP A 1 132 ? -2.919 -1.702 5.813 1.00 93.06 132 ASP A N 1
ATOM 1048 C CA . ASP A 1 132 ? -2.791 -2.221 4.454 1.00 93.06 132 ASP A CA 1
ATOM 1049 C C . ASP A 1 132 ? -4.124 -2.810 3.967 1.00 93.06 132 ASP A C 1
ATOM 1051 O O . ASP A 1 132 ? -4.641 -2.385 2.940 1.00 93.06 132 ASP A O 1
ATOM 1055 N N . GLU A 1 133 ? -4.736 -3.714 4.740 1.00 92.00 133 GLU A N 1
ATOM 1056 C CA . GLU A 1 133 ? -6.042 -4.317 4.434 1.00 92.00 133 GLU A CA 1
ATOM 1057 C C . GLU A 1 133 ? -7.159 -3.284 4.266 1.00 92.00 133 GLU A C 1
ATOM 1059 O O . GLU A 1 133 ? -8.007 -3.436 3.385 1.00 92.00 133 GLU A O 1
ATOM 1064 N N . PHE A 1 134 ? -7.163 -2.232 5.088 1.00 91.44 134 PHE A N 1
ATOM 1065 C CA . PHE A 1 134 ? -8.137 -1.150 4.980 1.00 91.44 134 PHE A CA 1
ATOM 1066 C C . PHE A 1 134 ? -8.037 -0.433 3.627 1.00 91.44 134 PHE A C 1
ATOM 1068 O O . PHE A 1 134 ? -9.050 -0.231 2.963 1.00 91.44 134 PHE A O 1
ATOM 1075 N N . GLU A 1 135 ? -6.823 -0.125 3.173 1.00 91.38 135 GLU A N 1
ATOM 1076 C CA . GLU A 1 135 ? -6.589 0.529 1.878 1.00 91.38 135 GLU A CA 1
ATOM 1077 C C . GLU A 1 135 ? -6.909 -0.389 0.675 1.00 91.38 135 GLU A C 1
ATOM 1079 O O . GLU A 1 135 ? -7.143 0.098 -0.432 1.00 91.38 135 GLU A O 1
ATOM 1084 N N . PHE A 1 136 ? -6.975 -1.713 0.872 1.00 90.94 136 PHE A N 1
ATOM 1085 C CA . PHE A 1 136 ? -7.456 -2.674 -0.136 1.00 90.94 136 PHE A CA 1
ATOM 1086 C C . PHE A 1 136 ? -8.985 -2.741 -0.261 1.00 90.94 136 PHE A C 1
ATOM 1088 O O . PHE A 1 136 ? -9.489 -3.331 -1.222 1.00 90.94 136 PHE A O 1
ATOM 1095 N N . GLN A 1 137 ? -9.757 -2.152 0.657 1.00 88.44 137 GLN A N 1
ATOM 1096 C CA . GLN A 1 137 ? -11.218 -2.241 0.606 1.00 88.44 137 GLN A CA 1
ATOM 1097 C C . GLN A 1 137 ? -11.782 -1.556 -0.646 1.00 88.44 137 GLN A C 1
ATOM 1099 O O . GLN A 1 137 ? -11.645 -0.353 -0.848 1.00 88.44 137 GLN A O 1
ATOM 1104 N N . GLY A 1 138 ? -12.452 -2.339 -1.498 1.00 84.31 138 GLY A N 1
ATOM 1105 C CA . GLY A 1 138 ? -13.054 -1.843 -2.740 1.00 84.31 138 GLY A CA 1
ATOM 1106 C C . GLY A 1 138 ? -12.057 -1.570 -3.872 1.00 84.31 138 GLY A C 1
ATOM 1107 O O . GLY A 1 138 ? -12.457 -1.012 -4.894 1.00 84.31 138 GLY A O 1
ATOM 1108 N N . VAL A 1 139 ? -10.789 -1.969 -3.720 1.00 87.06 139 VAL A N 1
ATOM 1109 C CA . VAL A 1 139 ? -9.741 -1.793 -4.733 1.00 87.06 139 VAL A CA 1
ATOM 1110 C C . VAL A 1 139 ? -9.335 -3.148 -5.310 1.00 87.06 139 VAL A C 1
ATOM 1112 O O . VAL A 1 139 ? -8.954 -4.064 -4.587 1.00 87.06 139 VAL A O 1
ATOM 1115 N N . GLU A 1 140 ? -9.370 -3.272 -6.637 1.00 82.88 140 GLU A N 1
ATOM 1116 C CA . GLU A 1 140 ? -8.803 -4.423 -7.342 1.00 82.88 140 GLU A CA 1
ATOM 1117 C C . GLU A 1 140 ? -7.353 -4.141 -7.760 1.00 82.88 140 GLU A C 1
ATOM 1119 O O . GLU A 1 140 ? -7.040 -3.098 -8.337 1.00 82.88 140 GLU A O 1
ATOM 1124 N N . GLY A 1 141 ? -6.456 -5.100 -7.522 1.00 86.44 141 GLY A N 1
ATOM 1125 C CA . GLY A 1 141 ? -5.061 -5.016 -7.950 1.00 86.44 141 GLY A CA 1
ATOM 1126 C C . GLY A 1 141 ? -4.145 -4.397 -6.897 1.00 86.44 141 GLY A C 1
ATOM 1127 O O . GLY A 1 141 ? -4.088 -4.870 -5.769 1.00 86.44 141 GLY A O 1
ATOM 1128 N N . TYR A 1 142 ? -3.346 -3.407 -7.288 1.00 89.88 142 TYR A N 1
ATOM 1129 C CA . TYR A 1 142 ? -2.329 -2.811 -6.423 1.00 89.88 142 TYR A CA 1
ATOM 1130 C C . TYR A 1 142 ? -2.863 -1.600 -5.667 1.00 89.88 142 TYR A C 1
ATOM 1132 O O . TYR A 1 142 ? -3.391 -0.665 -6.266 1.00 89.88 142 TYR A O 1
ATOM 1140 N N . VAL A 1 143 ? -2.606 -1.578 -4.365 1.00 92.75 143 VAL A N 1
ATOM 1141 C CA . VAL A 1 143 ? -2.825 -0.419 -3.501 1.00 92.75 143 VAL A CA 1
ATOM 1142 C C . VAL A 1 143 ? -1.502 0.318 -3.306 1.00 92.75 143 VAL A C 1
ATOM 1144 O O . VAL A 1 143 ? -0.506 -0.332 -2.990 1.00 92.75 143 VAL A O 1
ATOM 1147 N N . PRO A 1 144 ? -1.433 1.650 -3.452 1.00 94.81 144 PRO A N 1
ATOM 1148 C CA . PRO A 1 144 ? -0.230 2.422 -3.141 1.00 94.81 144 PRO A CA 1
ATOM 1149 C C . PRO A 1 144 ? 0.297 2.145 -1.726 1.00 94.81 144 PRO A C 1
ATOM 1151 O O . PRO A 1 144 ? -0.457 2.102 -0.760 1.00 94.81 144 PRO A O 1
ATOM 1154 N N . LEU A 1 145 ? 1.605 1.935 -1.585 1.00 97.12 145 LEU A N 1
ATOM 1155 C CA . LEU A 1 145 ? 2.236 1.702 -0.285 1.00 97.12 145 LEU A CA 1
ATOM 1156 C C . LEU A 1 145 ? 2.435 3.003 0.498 1.00 97.12 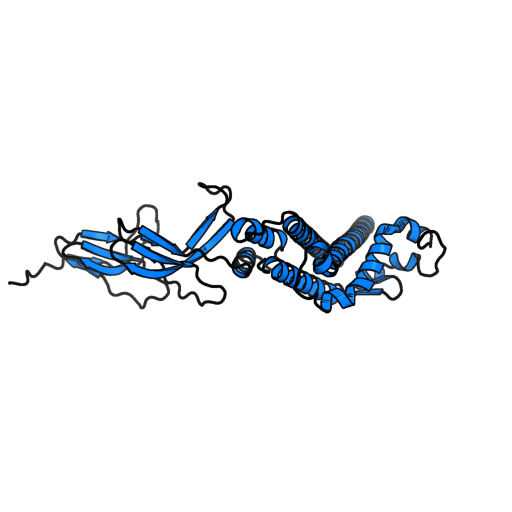145 LEU A C 1
ATOM 1158 O O . LEU A 1 145 ? 2.474 2.987 1.727 1.00 97.12 145 LEU A O 1
ATOM 1162 N N . THR A 1 146 ? 2.602 4.136 -0.191 1.00 96.38 146 THR A N 1
ATOM 1163 C CA . THR A 1 146 ? 2.906 5.407 0.479 1.00 96.38 146 THR A CA 1
ATOM 1164 C C . THR A 1 146 ? 1.846 5.802 1.511 1.00 96.38 146 THR A C 1
ATOM 1166 O O . THR A 1 146 ? 2.261 6.148 2.617 1.00 96.38 146 THR A O 1
ATOM 1169 N N . PRO A 1 147 ? 0.525 5.754 1.225 1.00 93.25 147 PRO A N 1
ATOM 1170 C CA . PRO A 1 147 ? -0.511 6.064 2.214 1.00 93.25 147 PRO A CA 1
ATOM 1171 C C . PRO A 1 147 ? -0.474 5.118 3.418 1.00 93.25 147 PRO A C 1
ATOM 1173 O O . PRO A 1 147 ? -0.477 5.587 4.552 1.00 93.25 147 PRO A O 1
ATOM 1176 N N . VAL A 1 148 ? -0.304 3.812 3.180 1.00 94.00 148 VAL A N 1
ATOM 1177 C CA . VAL A 1 148 ? -0.185 2.792 4.236 1.00 94.00 148 VAL A CA 1
ATOM 1178 C C . VAL A 1 148 ? 0.971 3.120 5.188 1.00 94.00 148 VAL A C 1
ATOM 1180 O O . VAL A 1 148 ? 0.783 3.223 6.402 1.00 94.00 148 VAL A O 1
ATOM 1183 N N . LEU A 1 149 ? 2.174 3.351 4.644 1.00 93.75 149 LEU A N 1
ATOM 1184 C CA . LEU A 1 149 ? 3.336 3.705 5.463 1.00 93.75 149 LEU A CA 1
ATOM 1185 C C . LEU A 1 149 ? 3.192 5.080 6.105 1.00 93.75 149 LEU A C 1
ATOM 1187 O O . LEU A 1 149 ? 3.649 5.266 7.226 1.00 93.75 149 LEU A O 1
ATOM 1191 N N . PHE A 1 150 ? 2.582 6.051 5.426 1.00 91.56 150 PHE A N 1
ATOM 1192 C CA . PHE A 1 150 ? 2.325 7.362 6.011 1.00 91.56 150 PHE A CA 1
ATOM 1193 C C . PHE A 1 150 ? 1.461 7.225 7.259 1.00 91.56 150 PHE A C 1
ATOM 1195 O O . PHE A 1 150 ? 1.893 7.656 8.326 1.00 91.56 150 PHE A O 1
ATOM 1202 N N . THR A 1 151 ? 0.310 6.563 7.142 1.00 90.12 151 THR A N 1
ATOM 1203 C CA . THR A 1 151 ? -0.605 6.307 8.253 1.00 90.12 151 THR A CA 1
ATOM 1204 C C . THR A 1 151 ? 0.125 5.596 9.386 1.00 90.12 151 THR A C 1
ATOM 1206 O O . THR A 1 151 ? 0.124 6.105 10.503 1.00 90.12 151 THR A O 1
ATOM 1209 N N . TRP A 1 152 ? 0.856 4.511 9.114 1.00 91.12 152 TRP A N 1
ATOM 1210 C CA . TRP A 1 152 ? 1.635 3.797 10.135 1.00 91.12 152 TRP A CA 1
ATOM 1211 C C . TRP A 1 152 ? 2.650 4.695 10.854 1.00 91.12 152 TRP A C 1
ATOM 1213 O O . TRP A 1 152 ? 2.682 4.764 12.084 1.00 91.12 152 TRP A O 1
ATOM 1223 N N . LEU A 1 153 ? 3.456 5.433 10.090 1.00 87.75 153 LEU A N 1
ATOM 1224 C CA . LEU A 1 153 ? 4.552 6.245 10.614 1.00 87.75 153 LEU A CA 1
ATOM 1225 C C . LEU A 1 153 ? 4.075 7.476 11.393 1.00 87.75 153 LEU A C 1
ATOM 1227 O O . LEU A 1 153 ? 4.817 7.947 12.251 1.00 87.75 153 LEU A O 1
ATOM 1231 N N . VAL A 1 154 ? 2.877 8.005 11.116 1.00 84.31 154 VAL A N 1
ATOM 1232 C CA . VAL A 1 154 ? 2.315 9.144 11.869 1.00 84.31 154 VAL A CA 1
ATOM 1233 C C . VAL A 1 154 ? 1.475 8.724 13.079 1.00 84.31 154 VAL A C 1
ATOM 1235 O O . VAL A 1 154 ? 1.228 9.563 13.941 1.00 84.31 154 VAL A O 1
ATOM 1238 N N . THR A 1 155 ? 1.052 7.456 13.167 1.00 80.94 155 THR A N 1
ATOM 1239 C CA . THR A 1 155 ? 0.119 6.968 14.204 1.00 80.94 155 THR A CA 1
ATOM 1240 C C . THR A 1 155 ? 0.749 5.980 15.185 1.00 80.94 155 THR A C 1
ATOM 1242 O O . THR A 1 155 ? 0.791 6.244 16.385 1.00 80.94 155 THR A O 1
ATOM 1245 N N . ALA A 1 156 ? 1.263 4.850 14.693 1.00 70.44 156 ALA A N 1
ATOM 1246 C CA . ALA A 1 156 ? 1.973 3.844 15.484 1.00 70.44 156 ALA A CA 1
ATOM 1247 C C . ALA A 1 156 ? 3.445 4.225 15.693 1.00 70.44 156 ALA A C 1
ATOM 1249 O O . ALA A 1 156 ? 4.074 3.858 16.691 1.00 70.44 156 ALA A O 1
ATOM 1250 N N . GLY A 1 157 ? 3.999 4.974 14.738 1.00 56.62 157 GLY A N 1
ATOM 1251 C CA . GLY A 1 157 ? 5.404 5.321 14.662 1.00 56.62 157 GLY A CA 1
ATOM 1252 C C . GLY A 1 157 ? 5.851 6.292 15.748 1.00 56.62 157 GLY A C 1
ATOM 1253 O O . GLY A 1 157 ? 6.003 7.485 15.509 1.00 56.62 157 GLY A O 1
ATOM 1254 N N . LYS A 1 158 ? 6.310 5.754 16.879 1.00 54.81 158 LYS A N 1
ATOM 1255 C CA . LYS A 1 158 ? 7.413 6.354 17.654 1.00 54.81 158 LYS A CA 1
ATOM 1256 C C . LYS A 1 158 ? 8.739 6.333 16.865 1.00 54.81 158 LYS A C 1
ATOM 1258 O O . LYS A 1 158 ? 9.807 6.226 17.464 1.00 54.81 158 LYS A O 1
ATOM 1263 N N . MET A 1 159 ? 8.707 6.410 15.531 1.00 58.72 159 MET A N 1
ATOM 1264 C CA . MET A 1 159 ? 9.901 6.653 14.734 1.00 58.72 159 MET A CA 1
ATOM 1265 C C . MET A 1 159 ? 10.291 8.114 14.939 1.00 58.72 159 MET A C 1
ATOM 1267 O O . MET A 1 159 ? 9.855 9.012 14.227 1.00 58.72 159 MET A O 1
ATOM 1271 N N . THR A 1 160 ? 11.108 8.339 15.965 1.00 58.56 160 THR A N 1
ATOM 1272 C CA . THR A 1 160 ? 11.704 9.641 16.278 1.00 58.56 160 THR A CA 1
ATOM 1273 C C . THR A 1 160 ? 12.743 10.062 15.237 1.00 58.56 160 THR A C 1
ATOM 1275 O O . THR A 1 160 ? 13.091 11.241 15.172 1.00 58.56 160 THR A O 1
ATOM 1278 N N . ASP A 1 161 ? 13.218 9.131 14.399 1.00 77.62 161 ASP A N 1
ATOM 1279 C CA . ASP A 1 161 ? 14.125 9.434 13.295 1.00 77.62 161 ASP A CA 1
ATOM 1280 C C . ASP A 1 161 ? 13.378 9.870 12.025 1.00 77.62 161 ASP A C 1
ATOM 1282 O O . ASP A 1 161 ? 12.932 9.078 11.185 1.00 77.62 161 ASP A O 1
ATOM 1286 N N . ASP A 1 162 ? 13.330 11.186 11.859 1.00 85.06 162 ASP A N 1
ATOM 1287 C CA . ASP A 1 162 ? 12.841 11.869 10.669 1.00 85.06 162 ASP A CA 1
ATOM 1288 C C . ASP A 1 162 ? 13.515 11.415 9.365 1.00 85.06 162 ASP A C 1
ATOM 1290 O O . ASP A 1 162 ? 12.898 11.483 8.297 1.00 85.06 162 ASP A O 1
ATOM 1294 N N . SER A 1 163 ? 14.774 10.973 9.413 1.00 89.62 163 SER A N 1
ATOM 1295 C CA . SER A 1 163 ? 15.519 10.561 8.221 1.00 89.62 163 SER A CA 1
ATOM 1296 C C . SER A 1 163 ? 15.019 9.222 7.700 1.00 89.62 163 SER A C 1
ATOM 1298 O O . SER A 1 163 ? 14.651 9.144 6.526 1.00 89.62 163 SER A O 1
ATOM 1300 N N . ARG A 1 164 ? 14.888 8.212 8.569 1.00 90.69 164 ARG A N 1
ATOM 1301 C CA . ARG A 1 164 ? 14.286 6.922 8.212 1.00 90.69 164 ARG A CA 1
ATOM 1302 C C . ARG A 1 164 ? 12.840 7.077 7.734 1.00 90.69 164 ARG A C 1
ATOM 1304 O O . ARG A 1 164 ? 12.472 6.474 6.727 1.00 90.69 164 ARG A O 1
ATOM 1311 N N . ARG A 1 165 ? 12.045 7.964 8.347 1.00 91.12 165 ARG A N 1
ATOM 1312 C CA . ARG A 1 165 ? 10.683 8.286 7.870 1.00 91.12 165 ARG A CA 1
ATOM 1313 C C . ARG A 1 165 ? 10.688 8.834 6.439 1.00 91.12 165 ARG A C 1
ATOM 1315 O O . ARG A 1 165 ? 9.993 8.307 5.571 1.00 91.12 165 ARG A O 1
ATOM 1322 N N . ARG A 1 166 ? 11.485 9.877 6.167 1.00 93.88 166 ARG A N 1
ATOM 1323 C CA . ARG A 1 166 ? 11.607 10.465 4.817 1.00 93.88 166 ARG A CA 1
ATOM 1324 C C . ARG A 1 166 ? 12.105 9.447 3.796 1.00 93.88 166 ARG A C 1
ATOM 1326 O O . ARG A 1 166 ? 11.643 9.465 2.656 1.00 93.88 166 ARG A O 1
ATOM 1333 N N . TYR A 1 167 ? 13.022 8.573 4.200 1.00 96.38 167 TYR A N 1
ATOM 1334 C CA . TYR A 1 167 ? 13.578 7.525 3.354 1.00 96.38 167 TYR A CA 1
ATOM 1335 C C . TYR A 1 167 ? 12.508 6.521 2.921 1.00 96.38 167 TYR A C 1
ATOM 1337 O O . TYR A 1 167 ? 12.302 6.338 1.724 1.00 96.38 167 TYR A O 1
ATOM 1345 N N . LEU A 1 168 ? 11.775 5.938 3.875 1.00 95.69 168 LEU A N 1
ATOM 1346 C CA . LEU A 1 168 ? 10.736 4.943 3.594 1.00 95.69 168 LEU A CA 1
ATOM 1347 C C . LEU A 1 168 ? 9.606 5.521 2.740 1.00 95.69 168 LEU A C 1
ATOM 1349 O O . LEU A 1 168 ? 9.229 4.918 1.738 1.00 95.69 168 LEU A O 1
ATOM 1353 N N . LEU A 1 169 ? 9.129 6.729 3.063 1.00 96.44 169 LEU A N 1
ATOM 1354 C CA . LEU A 1 169 ? 8.107 7.403 2.257 1.00 96.44 169 LEU A CA 1
ATOM 1355 C C . LEU A 1 169 ? 8.608 7.729 0.844 1.00 96.44 169 LEU A C 1
ATOM 1357 O O . LEU A 1 169 ? 7.850 7.643 -0.118 1.00 96.44 169 LEU A O 1
ATOM 1361 N N . SER A 1 170 ? 9.885 8.083 0.688 1.00 98.19 170 SER A N 1
ATOM 1362 C CA . SER A 1 170 ? 10.464 8.331 -0.637 1.00 98.19 170 SER A CA 1
ATOM 1363 C C . SER A 1 170 ? 10.588 7.042 -1.452 1.00 98.19 170 SER A C 1
ATOM 1365 O O . SER A 1 170 ? 10.257 7.053 -2.637 1.00 98.19 170 SER A O 1
ATOM 1367 N N . ALA A 1 171 ? 11.009 5.937 -0.831 1.00 98.38 171 ALA A N 1
ATOM 1368 C CA . ALA A 1 171 ? 11.093 4.630 -1.479 1.00 98.38 171 ALA A CA 1
ATOM 1369 C C . ALA A 1 171 ? 9.707 4.125 -1.910 1.00 98.38 171 ALA A C 1
ATOM 1371 O O . ALA A 1 171 ? 9.526 3.755 -3.070 1.00 98.38 171 ALA A O 1
ATOM 1372 N N . ALA A 1 172 ? 8.713 4.201 -1.018 1.00 98.31 172 ALA A N 1
ATOM 1373 C CA . ALA A 1 172 ? 7.333 3.820 -1.313 1.00 98.31 172 ALA A CA 1
ATOM 1374 C C . ALA A 1 172 ? 6.739 4.660 -2.450 1.00 98.31 172 ALA A C 1
ATOM 1376 O O . ALA A 1 172 ? 6.191 4.107 -3.396 1.00 98.31 172 ALA A O 1
ATOM 1377 N N . ARG A 1 173 ? 6.962 5.980 -2.464 1.00 98.25 173 ARG A N 1
ATOM 1378 C CA . ARG A 1 173 ? 6.493 6.836 -3.567 1.00 98.25 173 ARG A CA 1
ATOM 1379 C C . ARG A 1 173 ? 7.089 6.456 -4.915 1.00 98.25 173 ARG A C 1
ATOM 1381 O O . ARG A 1 173 ? 6.422 6.574 -5.941 1.00 98.25 173 ARG A O 1
ATOM 1388 N N . ARG A 1 174 ? 8.366 6.062 -4.938 1.00 98.44 174 ARG A N 1
ATOM 1389 C CA . ARG A 1 174 ? 9.026 5.591 -6.163 1.00 98.44 174 ARG A CA 1
ATOM 1390 C C . ARG A 1 174 ? 8.469 4.243 -6.607 1.00 98.44 174 ARG A C 1
ATOM 1392 O O . ARG A 1 174 ? 8.285 4.055 -7.808 1.00 98.44 174 ARG A O 1
ATOM 1399 N N . LEU A 1 175 ? 8.160 3.350 -5.669 1.00 98.62 175 LEU A N 1
ATOM 1400 C CA . LEU A 1 175 ? 7.479 2.091 -5.957 1.00 98.62 175 LEU A CA 1
ATOM 1401 C C . LEU A 1 175 ? 6.083 2.335 -6.557 1.00 98.62 175 LEU A C 1
ATOM 1403 O O . LEU A 1 175 ? 5.790 1.811 -7.628 1.00 98.62 175 LEU A O 1
ATOM 1407 N N . ASP A 1 176 ? 5.266 3.173 -5.916 1.00 98.38 176 ASP A N 1
ATOM 1408 C CA . ASP A 1 176 ? 3.892 3.478 -6.343 1.00 98.38 176 ASP A CA 1
ATOM 1409 C C . ASP A 1 176 ? 3.859 4.109 -7.744 1.00 98.38 176 ASP A C 1
ATOM 1411 O O . ASP A 1 176 ? 3.043 3.746 -8.598 1.00 98.38 176 ASP A O 1
ATOM 1415 N N . LEU A 1 177 ? 4.788 5.035 -8.011 1.00 98.31 177 LEU A N 1
ATOM 1416 C CA . LEU A 1 177 ? 4.958 5.632 -9.333 1.00 98.31 177 LEU A CA 1
ATOM 1417 C C . LEU A 1 177 ? 5.409 4.594 -10.369 1.00 98.31 177 LEU A C 1
ATOM 1419 O O . LEU A 1 177 ? 4.871 4.574 -11.474 1.00 98.31 177 LEU A O 1
ATOM 1423 N N . ALA A 1 178 ? 6.369 3.728 -10.026 1.00 98.38 178 ALA A N 1
ATOM 1424 C CA . ALA A 1 178 ? 6.824 2.671 -10.926 1.00 98.38 178 ALA A CA 1
ATOM 1425 C C . ALA A 1 178 ? 5.668 1.739 -11.305 1.00 98.38 178 ALA A C 1
ATOM 1427 O O . ALA A 1 178 ? 5.463 1.475 -12.487 1.00 98.38 178 ALA A O 1
ATOM 1428 N N . HIS A 1 179 ? 4.880 1.303 -10.318 1.00 97.75 179 HIS A N 1
ATOM 1429 C CA . HIS A 1 179 ? 3.710 0.464 -10.546 1.00 97.75 179 HIS A CA 1
ATOM 1430 C C . HIS A 1 179 ? 2.707 1.132 -11.494 1.00 97.75 179 HIS A C 1
ATOM 1432 O O . HIS A 1 179 ? 2.332 0.547 -12.509 1.00 97.75 179 HIS A O 1
ATOM 1438 N N . SER A 1 180 ? 2.336 2.383 -11.205 1.00 97.25 180 SER A N 1
ATOM 1439 C CA . SER A 1 180 ? 1.379 3.145 -12.018 1.00 97.25 180 SER A CA 1
ATOM 1440 C C . SER A 1 180 ? 1.857 3.304 -13.467 1.00 97.25 180 SER A C 1
ATOM 1442 O O . SER A 1 180 ? 1.075 3.185 -14.411 1.00 97.25 180 SER A O 1
ATOM 1444 N N . LEU A 1 181 ? 3.159 3.539 -13.667 1.00 98.19 181 LEU A N 1
ATOM 1445 C CA . LEU A 1 181 ? 3.749 3.647 -14.999 1.00 98.19 181 LEU A CA 1
ATOM 1446 C C . LEU A 1 181 ? 3.785 2.296 -15.723 1.00 98.19 181 LEU A C 1
ATOM 1448 O O . LEU A 1 181 ? 3.465 2.261 -16.906 1.00 98.19 181 LEU A O 1
ATOM 1452 N N . PHE A 1 182 ? 4.089 1.183 -15.050 1.00 97.75 182 PHE A N 1
ATOM 1453 C CA . PHE A 1 182 ? 4.027 -0.144 -15.675 1.00 97.75 182 PHE A CA 1
ATOM 1454 C C . PHE A 1 182 ? 2.598 -0.563 -16.036 1.00 97.75 182 PHE A C 1
ATOM 1456 O O . PHE A 1 182 ? 2.386 -1.103 -17.121 1.00 97.75 182 PHE A O 1
ATOM 1463 N N . GLN A 1 183 ? 1.602 -0.242 -15.204 1.00 95.88 183 GLN A N 1
ATOM 1464 C CA . GLN A 1 183 ? 0.194 -0.403 -15.582 1.00 95.88 183 GLN A CA 1
ATOM 1465 C C . GLN A 1 183 ? -0.142 0.422 -16.827 1.00 95.88 183 GLN A C 1
ATOM 1467 O O . GLN A 1 183 ? -0.812 -0.068 -17.736 1.00 95.88 183 GLN A O 1
ATOM 1472 N N . ARG A 1 184 ? 0.354 1.664 -16.907 1.00 96.50 184 ARG A N 1
ATOM 1473 C CA . ARG A 1 184 ? 0.161 2.507 -18.090 1.00 96.50 184 ARG A CA 1
ATOM 1474 C C . ARG A 1 184 ? 0.841 1.928 -19.331 1.00 96.50 184 ARG A C 1
ATOM 1476 O O . ARG A 1 184 ? 0.241 1.959 -20.402 1.00 96.50 184 ARG A O 1
ATOM 1483 N N . VAL A 1 185 ? 2.051 1.383 -19.197 1.00 96.81 185 VAL A N 1
ATOM 1484 C CA . VAL A 1 185 ? 2.741 0.674 -20.286 1.00 96.81 185 VAL A CA 1
ATOM 1485 C C . VAL A 1 185 ? 1.874 -0.474 -20.789 1.00 96.81 185 VAL A C 1
ATOM 1487 O O . VAL A 1 185 ? 1.640 -0.559 -21.990 1.00 96.81 185 VAL A O 1
ATOM 1490 N N . GLU A 1 186 ? 1.326 -1.299 -19.897 1.00 94.69 186 GLU A N 1
ATOM 1491 C CA . GLU A 1 186 ? 0.480 -2.427 -20.295 1.00 94.69 186 GLU A CA 1
ATOM 1492 C C . GLU A 1 186 ? -0.805 -1.975 -21.007 1.00 94.69 186 GLU A C 1
ATOM 1494 O O . GLU A 1 186 ? -1.144 -2.492 -22.071 1.00 94.69 186 GLU A O 1
ATOM 1499 N N . GLN A 1 187 ? -1.466 -0.928 -20.507 1.00 94.12 187 GLN A N 1
ATOM 1500 C CA . GLN A 1 187 ? -2.620 -0.325 -21.186 1.00 94.12 187 GLN A CA 1
ATOM 1501 C C . GLN A 1 187 ? -2.272 0.186 -22.591 1.00 94.12 187 GLN A C 1
ATOM 1503 O O . GLN A 1 187 ? -3.059 0.034 -23.524 1.00 94.12 187 GLN A O 1
ATOM 1508 N N . LEU A 1 188 ? -1.108 0.821 -22.754 1.00 94.56 188 LEU A N 1
ATOM 1509 C CA . LEU A 1 188 ? -0.659 1.352 -24.042 1.00 94.56 188 LEU A CA 1
ATOM 1510 C C . LEU A 1 188 ? -0.270 0.239 -25.018 1.00 94.56 188 LEU A C 1
ATOM 1512 O O . LEU A 1 188 ? -0.521 0.390 -26.211 1.00 94.56 188 LEU A O 1
ATOM 1516 N N . ARG A 1 189 ? 0.283 -0.877 -24.527 1.00 93.88 189 ARG A N 1
ATOM 1517 C CA . ARG A 1 189 ? 0.588 -2.070 -25.335 1.00 93.88 189 ARG A CA 1
ATOM 1518 C C . ARG A 1 189 ? -0.666 -2.717 -25.913 1.00 93.88 189 ARG A C 1
ATOM 1520 O O . ARG A 1 189 ? -0.635 -3.207 -27.035 1.00 93.88 189 ARG A O 1
ATOM 1527 N N . GLN A 1 190 ? -1.760 -2.704 -25.157 1.00 91.38 190 GLN A N 1
ATOM 1528 C CA . GLN A 1 190 ? -3.040 -3.297 -25.558 1.00 91.38 190 GLN A CA 1
ATOM 1529 C C . GLN A 1 190 ? -3.911 -2.352 -26.398 1.00 91.38 190 GLN A C 1
ATOM 1531 O O . GLN A 1 190 ? -4.977 -2.738 -26.878 1.00 91.38 190 GLN A O 1
ATOM 1536 N N . ARG A 1 191 ? -3.492 -1.095 -26.562 1.00 89.88 191 ARG A N 1
ATOM 1537 C CA . ARG A 1 191 ? -4.263 -0.083 -27.279 1.00 89.88 191 ARG A CA 1
ATOM 1538 C C . ARG A 1 191 ? -4.164 -0.294 -28.789 1.00 89.88 191 ARG A C 1
ATOM 1540 O O . ARG A 1 191 ? -3.071 -0.464 -29.316 1.00 89.88 191 ARG A O 1
ATOM 1547 N N . ASP A 1 192 ? -5.291 -0.138 -29.483 1.00 89.31 192 ASP A N 1
ATOM 1548 C CA . ASP A 1 192 ? -5.365 -0.141 -30.950 1.00 89.31 192 ASP A CA 1
ATOM 1549 C C . ASP A 1 192 ? -5.675 1.274 -31.490 1.00 89.31 192 ASP A C 1
ATOM 1551 O O . ASP A 1 192 ? -6.838 1.657 -31.646 1.00 89.31 192 ASP A O 1
ATOM 1555 N N . PRO A 1 193 ? -4.659 2.144 -31.649 1.00 90.06 193 PRO A N 1
ATOM 1556 C CA . PRO A 1 193 ? -4.857 3.510 -32.119 1.00 90.06 193 PRO A CA 1
ATOM 1557 C C . PRO A 1 193 ? -5.099 3.570 -33.635 1.00 90.06 193 PRO A C 1
ATOM 1559 O O . PRO A 1 193 ? -4.274 3.123 -34.432 1.00 90.06 193 PRO A O 1
ATOM 1562 N N . GLU A 1 194 ? -6.176 4.243 -34.042 1.00 91.56 194 GLU A N 1
ATOM 1563 C CA . GLU A 1 194 ? -6.537 4.380 -35.453 1.00 91.56 194 GLU A CA 1
ATOM 1564 C C . GLU A 1 194 ? -5.643 5.390 -36.198 1.00 91.56 194 GLU A C 1
ATOM 1566 O O . GLU A 1 194 ? -5.611 6.591 -35.906 1.00 91.56 194 GLU A O 1
ATOM 1571 N N . GLY A 1 195 ? -4.934 4.898 -37.215 1.00 92.81 195 GLY A N 1
ATOM 1572 C CA . GLY A 1 195 ? -4.152 5.709 -38.143 1.00 92.81 195 GLY A CA 1
ATOM 1573 C C . GLY A 1 195 ? -2.755 6.106 -37.646 1.00 92.81 195 GLY A C 1
ATOM 1574 O O . GLY A 1 195 ? -2.488 6.301 -36.460 1.00 92.81 195 GLY A O 1
ATOM 1575 N N . ALA A 1 196 ? -1.841 6.305 -38.601 1.00 90.88 196 ALA A N 1
ATOM 1576 C CA . ALA A 1 196 ? -0.411 6.478 -38.329 1.00 90.88 196 ALA A CA 1
ATOM 1577 C C . ALA A 1 196 ? -0.045 7.598 -37.323 1.00 90.88 196 ALA A C 1
ATOM 1579 O O . ALA A 1 196 ? 0.875 7.401 -36.524 1.00 90.88 196 ALA A O 1
ATOM 1580 N N . PRO A 1 197 ? -0.697 8.783 -37.301 1.00 94.88 197 PRO A N 1
ATOM 1581 C CA . PRO A 1 197 ? -0.413 9.791 -36.278 1.00 94.88 197 PRO A CA 1
ATOM 1582 C C . PRO A 1 197 ? -0.749 9.332 -34.854 1.00 94.88 197 PRO A C 1
ATOM 1584 O O . PRO A 1 197 ? 0.023 9.619 -33.940 1.00 94.88 197 PRO A O 1
ATOM 1587 N N . ALA A 1 198 ? -1.867 8.627 -34.659 1.00 92.38 198 ALA A N 1
ATOM 1588 C CA . ALA A 1 198 ? -2.274 8.134 -33.347 1.00 92.38 198 ALA A CA 1
ATOM 1589 C C . ALA A 1 198 ? -1.361 6.993 -32.884 1.00 92.38 198 ALA A C 1
ATOM 1591 O O . ALA A 1 198 ? -0.910 7.013 -31.740 1.00 92.38 198 ALA A O 1
ATOM 1592 N N . THR A 1 199 ? -1.000 6.079 -33.792 1.00 91.75 199 THR A N 1
ATOM 1593 C CA . THR A 1 199 ? -0.025 5.011 -33.526 1.00 91.75 199 THR A CA 1
ATOM 1594 C C . THR A 1 199 ? 1.314 5.571 -33.058 1.00 91.75 199 THR A C 1
ATOM 1596 O O . THR A 1 199 ? 1.839 5.135 -32.039 1.00 91.75 199 THR A O 1
ATOM 1599 N N . ARG A 1 200 ? 1.846 6.599 -33.736 1.00 92.88 200 ARG A N 1
ATOM 1600 C CA . ARG A 1 200 ? 3.107 7.239 -33.322 1.00 92.88 200 ARG A CA 1
ATOM 1601 C C . ARG A 1 200 ? 3.016 7.870 -31.936 1.00 92.88 200 ARG A C 1
ATOM 1603 O O . ARG A 1 200 ? 3.936 7.701 -31.147 1.00 92.88 200 ARG A O 1
ATOM 1610 N N . ARG A 1 201 ? 1.923 8.574 -31.622 1.00 94.00 201 ARG A N 1
ATOM 1611 C CA . ARG A 1 201 ? 1.730 9.159 -30.282 1.00 94.00 201 ARG A CA 1
ATOM 1612 C C . ARG A 1 201 ? 1.690 8.081 -29.203 1.00 94.00 201 ARG A C 1
ATOM 1614 O O . ARG A 1 201 ? 2.376 8.233 -28.203 1.00 94.00 201 ARG A O 1
ATOM 1621 N N . ALA A 1 202 ? 0.943 7.002 -29.431 1.00 92.81 202 ALA A N 1
ATOM 1622 C CA . ALA A 1 202 ? 0.861 5.888 -28.491 1.00 92.81 202 ALA A CA 1
ATOM 1623 C C . ALA A 1 202 ? 2.225 5.210 -28.285 1.00 92.81 202 ALA A C 1
ATOM 1625 O O . ALA A 1 202 ? 2.594 4.929 -27.151 1.00 92.81 202 ALA A O 1
ATOM 1626 N N . ALA A 1 203 ? 3.000 5.015 -29.358 1.00 92.44 203 ALA A N 1
ATOM 1627 C CA . ALA A 1 203 ? 4.338 4.436 -29.274 1.00 92.44 203 ALA A CA 1
ATOM 1628 C C . ALA A 1 203 ? 5.312 5.322 -28.477 1.00 92.44 203 ALA A C 1
ATOM 1630 O O . ALA A 1 203 ? 5.993 4.825 -27.586 1.00 92.44 203 ALA A O 1
ATOM 1631 N N . PHE A 1 204 ? 5.356 6.632 -28.746 1.00 94.44 204 PHE A N 1
ATOM 1632 C CA . PHE A 1 204 ? 6.223 7.547 -27.991 1.00 94.44 204 PHE A CA 1
ATOM 1633 C C . PHE A 1 204 ? 5.789 7.702 -26.530 1.00 94.44 204 PHE A C 1
ATOM 1635 O O . PHE A 1 204 ? 6.643 7.795 -25.653 1.00 94.44 204 PHE A O 1
ATOM 1642 N N . GLU A 1 205 ? 4.482 7.692 -26.254 1.00 96.62 205 GLU A N 1
ATOM 1643 C CA . GLU A 1 205 ? 3.967 7.678 -24.882 1.00 96.62 205 GLU A CA 1
ATOM 1644 C C . GLU A 1 205 ? 4.387 6.396 -24.150 1.00 96.62 205 GLU A C 1
ATOM 1646 O O . GLU A 1 205 ? 4.881 6.471 -23.030 1.00 96.62 205 GLU A O 1
ATOM 1651 N N . LEU A 1 206 ? 4.267 5.232 -24.801 1.00 96.62 206 LEU A N 1
ATOM 1652 C CA . LEU A 1 206 ? 4.684 3.943 -24.244 1.00 96.62 206 LEU A CA 1
ATOM 1653 C C . LEU A 1 206 ? 6.169 3.955 -23.888 1.00 96.62 206 LEU A C 1
ATOM 1655 O O . LEU A 1 206 ? 6.521 3.592 -22.768 1.00 96.62 206 LEU A O 1
ATOM 1659 N N . ILE A 1 207 ? 7.026 4.399 -24.812 1.00 95.50 207 ILE A N 1
ATOM 1660 C CA . ILE A 1 207 ? 8.476 4.473 -24.593 1.00 95.50 207 ILE A CA 1
ATOM 1661 C C . ILE A 1 207 ? 8.789 5.403 -23.416 1.00 95.50 207 ILE A C 1
ATOM 1663 O O . ILE A 1 207 ? 9.472 4.987 -22.483 1.00 95.50 207 ILE A O 1
ATOM 1667 N N . GLY A 1 208 ? 8.214 6.610 -23.387 1.00 96.69 208 GLY A N 1
ATOM 1668 C CA . GLY A 1 208 ? 8.415 7.544 -22.275 1.00 96.69 208 GLY A CA 1
ATOM 1669 C C . GLY A 1 208 ? 7.925 6.994 -20.927 1.00 96.69 208 GLY A C 1
ATOM 1670 O O . GLY A 1 208 ? 8.562 7.206 -19.894 1.00 96.69 208 GLY A O 1
ATOM 1671 N N . CYS A 1 209 ? 6.823 6.236 -20.913 1.00 97.94 209 CYS A N 1
ATOM 1672 C CA . CYS A 1 209 ? 6.362 5.550 -19.707 1.00 97.94 209 CYS A CA 1
ATOM 1673 C C . CYS A 1 209 ? 7.337 4.454 -19.258 1.00 97.94 209 CYS A C 1
ATOM 1675 O O . CYS A 1 209 ? 7.605 4.362 -18.062 1.00 97.94 209 CYS A O 1
ATOM 1677 N N . VAL A 1 210 ? 7.889 3.659 -20.184 1.00 97.81 210 VAL A N 1
ATOM 1678 C CA . VAL A 1 210 ? 8.899 2.628 -19.883 1.00 97.81 210 VAL A CA 1
ATOM 1679 C C . VAL A 1 210 ? 10.143 3.249 -19.251 1.00 97.81 210 VAL A C 1
ATOM 1681 O O . VAL A 1 210 ? 10.585 2.784 -18.200 1.00 97.81 210 VAL A O 1
ATOM 1684 N N . GLU A 1 211 ? 10.670 4.318 -19.849 1.00 97.44 211 GLU A N 1
ATOM 1685 C CA . GLU A 1 211 ? 11.842 5.046 -19.348 1.00 97.44 211 GLU A CA 1
ATOM 1686 C C . GLU A 1 211 ? 11.645 5.459 -17.886 1.00 97.44 211 GLU A C 1
ATOM 1688 O O . GLU A 1 211 ? 12.423 5.094 -16.999 1.00 97.44 211 GLU A O 1
ATOM 1693 N N . MET A 1 212 ? 10.543 6.159 -17.611 1.00 98.38 212 MET A N 1
ATOM 1694 C CA . MET A 1 212 ? 10.238 6.651 -16.271 1.00 98.38 212 MET A CA 1
ATOM 1695 C C . MET A 1 212 ? 9.914 5.519 -15.285 1.00 98.38 212 MET A C 1
ATOM 1697 O O . MET A 1 212 ? 10.276 5.620 -14.109 1.00 98.38 212 MET A O 1
ATOM 1701 N N . ALA A 1 213 ? 9.271 4.436 -15.739 1.00 98.19 213 ALA A N 1
ATOM 1702 C CA . ALA A 1 213 ? 8.949 3.280 -14.903 1.00 98.19 213 ALA A CA 1
ATOM 1703 C C . ALA A 1 213 ? 10.222 2.593 -14.405 1.00 98.19 213 ALA A C 1
ATOM 1705 O O . ALA A 1 213 ? 10.381 2.376 -13.202 1.00 98.19 213 ALA A O 1
ATOM 1706 N N . VAL A 1 214 ? 11.160 2.319 -15.318 1.00 98.25 214 VAL A N 1
ATOM 1707 C CA . VAL A 1 214 ? 12.451 1.694 -15.003 1.00 98.25 214 VAL A CA 1
ATOM 1708 C C . VAL A 1 214 ? 13.274 2.586 -14.082 1.00 98.25 214 VAL A C 1
ATOM 1710 O O . VAL A 1 214 ? 13.835 2.096 -13.100 1.00 98.25 214 VAL A O 1
ATOM 1713 N N . VAL A 1 215 ? 13.312 3.898 -14.339 1.00 98.19 215 VAL A N 1
ATOM 1714 C CA . VAL A 1 215 ? 13.999 4.853 -13.458 1.00 98.19 215 VAL A CA 1
ATOM 1715 C C . VAL A 1 215 ? 13.406 4.823 -12.054 1.00 98.19 215 VAL A C 1
ATOM 1717 O O . VAL A 1 215 ? 14.147 4.726 -11.073 1.00 98.19 215 VAL A O 1
ATOM 1720 N N . SER A 1 216 ? 12.080 4.873 -11.930 1.00 98.44 216 SER A N 1
ATOM 1721 C CA . SER A 1 216 ? 11.424 4.870 -10.624 1.00 98.44 216 SER A CA 1
ATOM 1722 C C . SER A 1 216 ? 11.634 3.546 -9.878 1.00 98.44 216 SER A C 1
ATOM 1724 O O . SER A 1 216 ? 12.020 3.571 -8.707 1.00 98.44 216 SER A O 1
ATOM 1726 N N . LEU A 1 217 ? 11.487 2.404 -10.563 1.00 98.56 217 LEU A N 1
ATOM 1727 C CA . LEU A 1 217 ? 11.715 1.070 -9.997 1.00 98.56 217 LEU A CA 1
ATOM 1728 C C . LEU A 1 217 ? 13.159 0.908 -9.520 1.00 98.56 217 LEU A C 1
ATOM 1730 O O . LEU A 1 217 ? 13.393 0.550 -8.369 1.00 98.56 217 LEU A O 1
ATOM 1734 N N . SER A 1 218 ? 14.129 1.236 -10.377 1.00 98.44 218 SER A N 1
ATOM 1735 C CA . SER A 1 218 ? 15.555 1.151 -10.054 1.00 98.44 218 SER A CA 1
ATOM 1736 C C . SER A 1 218 ? 15.905 1.956 -8.803 1.00 98.44 218 SER A C 1
ATOM 1738 O O . SER A 1 218 ? 16.665 1.497 -7.956 1.00 98.44 218 SER A O 1
ATOM 1740 N N . ARG A 1 219 ? 15.326 3.152 -8.650 1.00 98.19 219 ARG A N 1
ATOM 1741 C CA . ARG A 1 219 ? 15.565 4.001 -7.476 1.00 98.19 219 ARG A CA 1
ATOM 1742 C C . ARG A 1 219 ? 14.932 3.419 -6.213 1.00 98.19 219 ARG A C 1
ATOM 1744 O O . ARG A 1 219 ? 15.557 3.497 -5.162 1.00 98.19 219 ARG A O 1
ATOM 1751 N N . ALA A 1 220 ? 13.749 2.810 -6.301 1.00 98.38 220 ALA A N 1
ATOM 1752 C CA . ALA A 1 220 ? 13.162 2.086 -5.173 1.00 98.38 220 ALA A CA 1
ATOM 1753 C C . ALA A 1 220 ? 14.030 0.878 -4.761 1.00 98.38 220 ALA A C 1
ATOM 1755 O O . ALA A 1 220 ? 14.288 0.689 -3.574 1.00 98.38 220 ALA A O 1
ATOM 1756 N N . MET A 1 221 ? 14.550 0.116 -5.730 1.00 98.38 221 MET A N 1
ATOM 1757 C CA . MET A 1 221 ? 15.466 -1.009 -5.487 1.00 98.38 221 MET A CA 1
ATOM 1758 C C . MET A 1 221 ? 16.787 -0.562 -4.848 1.00 98.38 221 MET A C 1
ATOM 1760 O O . MET A 1 221 ? 17.222 -1.163 -3.869 1.00 98.38 221 MET A O 1
ATOM 1764 N N . ASP A 1 222 ? 17.394 0.525 -5.340 1.00 98.00 222 ASP A N 1
ATOM 1765 C CA . ASP A 1 222 ? 18.602 1.118 -4.748 1.00 98.00 222 ASP A CA 1
ATOM 1766 C C . ASP A 1 222 ? 18.390 1.493 -3.281 1.00 98.00 222 ASP A C 1
ATOM 1768 O O . ASP A 1 222 ? 19.266 1.260 -2.449 1.00 98.00 222 ASP A O 1
ATOM 1772 N N . MET A 1 223 ? 17.224 2.062 -2.962 1.00 98.31 223 MET A N 1
ATOM 1773 C CA . MET A 1 223 ? 16.871 2.397 -1.585 1.00 98.31 223 MET A CA 1
ATOM 1774 C C . MET A 1 223 ? 16.646 1.145 -0.726 1.00 98.31 223 MET A C 1
ATOM 1776 O O . MET A 1 223 ? 16.962 1.148 0.456 1.00 98.31 223 MET A O 1
ATOM 1780 N N . CYS A 1 224 ? 16.159 0.044 -1.297 1.00 98.19 224 CYS A N 1
ATOM 1781 C CA . CYS A 1 224 ? 16.065 -1.211 -0.552 1.00 98.19 224 CYS A CA 1
ATOM 1782 C C . CYS A 1 224 ? 17.452 -1.782 -0.237 1.00 98.19 224 CYS A C 1
ATOM 1784 O O . CYS A 1 224 ? 17.738 -2.085 0.917 1.00 98.19 224 CYS A O 1
ATOM 1786 N N . GLU A 1 225 ? 18.344 -1.862 -1.231 1.00 97.81 225 GLU A N 1
ATOM 1787 C CA . GLU A 1 225 ? 19.703 -2.388 -1.032 1.00 97.81 225 GLU A CA 1
ATOM 1788 C C . GLU A 1 225 ? 20.529 -1.576 -0.037 1.00 97.81 225 GLU A C 1
ATOM 1790 O O . GLU A 1 225 ? 21.350 -2.128 0.695 1.00 97.81 225 GLU A O 1
ATOM 1795 N N . ARG A 1 226 ? 20.310 -0.261 0.004 1.00 97.25 226 ARG A N 1
ATOM 1796 C CA . ARG A 1 226 ? 21.046 0.635 0.892 1.00 97.25 226 ARG A CA 1
ATOM 1797 C C . ARG A 1 226 ? 20.365 0.867 2.236 1.00 97.25 226 ARG A C 1
ATOM 1799 O O . ARG A 1 226 ? 20.956 1.545 3.071 1.00 97.25 226 ARG A O 1
ATOM 1806 N N . ALA A 1 227 ? 19.182 0.306 2.489 1.00 96.69 227 ALA A N 1
ATOM 1807 C CA . ALA A 1 227 ? 18.412 0.588 3.702 1.00 96.69 227 ALA A CA 1
ATOM 1808 C C . ALA A 1 227 ? 19.203 0.304 4.994 1.00 96.69 227 ALA A C 1
ATOM 1810 O O . ALA A 1 227 ? 19.172 1.103 5.930 1.00 96.69 227 ALA A O 1
ATOM 1811 N N . ALA A 1 228 ? 19.977 -0.786 5.035 1.00 96.38 228 ALA A N 1
ATOM 1812 C CA . ALA A 1 228 ? 20.825 -1.110 6.184 1.00 96.38 228 ALA A CA 1
ATOM 1813 C C . ALA A 1 228 ? 21.914 -0.051 6.430 1.00 96.38 228 ALA A C 1
ATOM 1815 O O . ALA A 1 228 ? 22.170 0.337 7.566 1.00 96.38 228 ALA A O 1
ATOM 1816 N N . GLN A 1 229 ? 22.533 0.450 5.359 1.00 96.56 229 GLN A N 1
ATOM 1817 C CA . GLN A 1 229 ? 23.600 1.447 5.432 1.00 96.56 229 GLN A CA 1
ATOM 1818 C C . GLN A 1 229 ? 23.067 2.858 5.713 1.00 96.56 229 GLN A C 1
ATOM 1820 O O . GLN A 1 229 ? 23.643 3.581 6.522 1.00 96.56 229 GLN A O 1
ATOM 1825 N N . ASP A 1 230 ? 22.008 3.265 5.014 1.00 95.88 230 ASP A N 1
ATOM 1826 C CA . ASP A 1 230 ? 21.526 4.646 5.009 1.00 95.88 230 ASP A CA 1
ATOM 1827 C C . ASP A 1 230 ? 20.579 4.935 6.185 1.00 95.88 230 ASP A C 1
ATOM 1829 O O . ASP A 1 230 ? 20.521 6.074 6.648 1.00 95.88 230 ASP A O 1
ATOM 1833 N N . VAL A 1 231 ? 19.826 3.931 6.661 1.00 93.12 231 VAL A N 1
ATOM 1834 C CA . VAL A 1 231 ? 18.807 4.103 7.716 1.00 93.12 231 VAL A CA 1
ATOM 1835 C C . VAL A 1 231 ? 18.809 3.009 8.789 1.00 93.12 231 VAL A C 1
ATOM 1837 O O . VAL A 1 231 ? 17.879 2.932 9.592 1.00 93.12 231 VAL A O 1
ATOM 1840 N N . GLY A 1 232 ? 19.847 2.167 8.827 1.00 93.19 232 GLY A N 1
ATOM 1841 C CA . GLY A 1 232 ? 20.029 1.168 9.882 1.00 93.19 232 GLY A CA 1
ATOM 1842 C C . GLY A 1 232 ? 18.996 0.039 9.876 1.00 93.19 232 GLY A C 1
ATOM 1843 O O . GLY A 1 232 ? 18.751 -0.546 10.927 1.00 93.19 232 GLY A O 1
ATOM 1844 N N . ALA A 1 233 ? 18.364 -0.245 8.732 1.00 93.75 233 ALA A N 1
ATOM 1845 C CA . ALA A 1 233 ? 17.426 -1.360 8.616 1.00 93.75 233 ALA A CA 1
ATOM 1846 C C . ALA A 1 233 ? 18.109 -2.704 8.929 1.00 93.75 233 ALA A C 1
ATOM 1848 O O . ALA A 1 233 ? 19.236 -2.955 8.496 1.00 93.75 233 ALA A O 1
ATOM 1849 N N . THR A 1 234 ? 17.411 -3.572 9.658 1.00 95.19 234 THR A N 1
ATOM 1850 C CA . THR A 1 234 ? 17.908 -4.905 10.047 1.00 95.19 234 THR A CA 1
ATOM 1851 C C . THR A 1 234 ? 17.306 -6.030 9.210 1.00 95.19 234 THR A C 1
ATOM 1853 O O . THR A 1 234 ? 17.896 -7.107 9.106 1.00 95.19 234 THR A O 1
ATOM 1856 N N . THR A 1 235 ? 16.166 -5.776 8.568 1.00 95.75 235 THR A N 1
ATOM 1857 C CA . THR A 1 235 ? 15.528 -6.689 7.622 1.00 95.75 235 THR A CA 1
ATOM 1858 C C . THR A 1 235 ? 16.463 -6.957 6.445 1.00 95.75 235 THR A C 1
ATOM 1860 O O . THR A 1 235 ? 16.976 -6.035 5.808 1.00 95.75 235 THR A O 1
ATOM 1863 N N . ALA A 1 236 ? 16.679 -8.235 6.131 1.00 96.81 236 ALA A N 1
ATOM 1864 C CA . ALA A 1 236 ? 17.483 -8.634 4.983 1.00 96.81 236 ALA A CA 1
ATOM 1865 C C . ALA A 1 236 ? 16.760 -8.312 3.668 1.00 96.81 236 ALA A C 1
ATOM 1867 O O . ALA A 1 236 ? 15.557 -8.530 3.536 1.00 96.81 236 ALA A O 1
ATOM 1868 N N . VAL A 1 237 ? 17.510 -7.828 2.677 1.00 97.62 237 VAL A N 1
ATOM 1869 C CA . VAL A 1 237 ? 16.975 -7.535 1.342 1.00 97.62 237 VAL A CA 1
ATOM 1870 C C . VAL A 1 237 ? 16.649 -8.855 0.624 1.00 97.62 237 VAL A C 1
ATOM 1872 O O . VAL A 1 237 ? 17.552 -9.683 0.469 1.00 97.62 237 VAL A O 1
ATOM 1875 N N . PRO A 1 238 ? 15.401 -9.069 0.165 1.00 97.31 238 PRO A N 1
ATOM 1876 C CA . PRO A 1 238 ? 15.009 -10.288 -0.540 1.00 97.31 238 PRO A CA 1
ATOM 1877 C C . PRO A 1 238 ? 15.813 -10.543 -1.827 1.00 97.31 238 PRO A C 1
ATOM 1879 O O . PRO A 1 238 ? 16.300 -9.615 -2.488 1.00 97.31 238 PRO A O 1
ATOM 1882 N N . ALA A 1 239 ? 15.931 -11.817 -2.212 1.00 96.19 239 ALA A N 1
ATOM 1883 C CA . ALA A 1 239 ? 16.663 -12.239 -3.410 1.00 96.19 239 ALA A CA 1
ATOM 1884 C C . ALA A 1 239 ? 16.009 -11.716 -4.700 1.00 96.19 239 ALA A C 1
ATOM 1886 O O . ALA A 1 239 ? 16.695 -11.403 -5.670 1.00 96.19 239 ALA A O 1
ATOM 1887 N N . GLU A 1 240 ? 14.690 -11.563 -4.692 1.00 95.62 240 GLU A N 1
ATOM 1888 C CA . GLU A 1 240 ? 13.872 -11.011 -5.770 1.00 95.62 240 GLU A CA 1
ATOM 1889 C C . GLU A 1 240 ? 14.278 -9.571 -6.113 1.00 95.62 240 GLU A C 1
ATOM 1891 O O . GLU A 1 240 ? 14.226 -9.174 -7.273 1.00 95.62 240 GLU A O 1
ATOM 1896 N N . ILE A 1 241 ? 14.739 -8.804 -5.119 1.00 96.12 241 ILE A N 1
ATOM 1897 C CA . ILE A 1 241 ? 15.265 -7.451 -5.323 1.00 96.12 241 ILE A CA 1
ATOM 1898 C C . ILE A 1 241 ? 16.726 -7.536 -5.778 1.00 96.12 241 ILE A C 1
ATOM 1900 O O . ILE A 1 241 ? 17.079 -7.064 -6.860 1.00 96.12 241 ILE A O 1
ATOM 1904 N N . SER A 1 242 ? 17.580 -8.169 -4.970 1.00 94.25 242 SER A N 1
ATOM 1905 C CA . SER A 1 242 ? 19.037 -8.136 -5.172 1.00 94.25 242 SER A CA 1
ATOM 1906 C C . SER A 1 242 ? 19.495 -8.822 -6.466 1.00 94.25 242 SER A C 1
ATOM 1908 O O . SER A 1 242 ? 20.388 -8.319 -7.148 1.00 94.25 242 SER A O 1
ATOM 1910 N N . SER A 1 243 ? 18.848 -9.916 -6.881 1.00 94.00 243 SER A N 1
ATOM 1911 C CA . SER A 1 243 ? 19.181 -10.617 -8.134 1.00 94.00 243 SER A CA 1
ATOM 1912 C C . SER A 1 243 ? 18.882 -9.799 -9.396 1.00 94.00 243 SER A C 1
ATOM 1914 O O . SER A 1 243 ? 19.494 -10.030 -10.441 1.00 94.00 243 SER A O 1
ATOM 1916 N N . ARG A 1 244 ? 17.967 -8.825 -9.314 1.00 94.12 244 ARG A N 1
ATOM 1917 C CA . ARG A 1 244 ? 17.535 -7.991 -10.446 1.00 94.12 244 ARG A CA 1
ATOM 1918 C C . ARG A 1 244 ? 18.141 -6.592 -10.438 1.00 94.12 244 ARG A C 1
ATOM 1920 O O . ARG A 1 244 ? 18.181 -5.955 -11.491 1.00 94.12 244 ARG A O 1
ATOM 1927 N N . CYS A 1 245 ? 18.665 -6.131 -9.302 1.00 93.38 245 CYS A N 1
ATOM 1928 C CA . CYS A 1 245 ? 19.228 -4.789 -9.139 1.00 93.38 245 CYS A CA 1
ATOM 1929 C C . CYS A 1 245 ? 20.217 -4.408 -10.241 1.00 93.38 245 CYS A C 1
ATOM 1931 O O . CYS A 1 245 ? 20.102 -3.326 -10.811 1.00 93.38 245 CYS A O 1
ATOM 1933 N N . THR A 1 246 ? 21.164 -5.287 -10.580 1.00 94.81 246 THR A N 1
ATOM 1934 C CA . THR A 1 246 ? 22.162 -5.002 -11.623 1.00 94.81 246 THR A CA 1
ATOM 1935 C C . THR A 1 246 ? 21.513 -4.767 -12.985 1.00 94.81 246 THR A C 1
ATOM 1937 O O . THR A 1 246 ? 21.785 -3.750 -13.618 1.00 94.81 246 THR A O 1
ATOM 1940 N N . ALA A 1 247 ? 20.610 -5.652 -13.416 1.00 96.06 247 ALA A N 1
ATOM 1941 C CA . ALA A 1 247 ? 19.940 -5.524 -14.709 1.00 96.06 247 ALA A CA 1
ATOM 1942 C C . ALA A 1 247 ? 19.088 -4.246 -14.782 1.00 96.06 247 ALA A C 1
ATOM 1944 O O . ALA A 1 247 ? 19.189 -3.477 -15.738 1.00 96.06 247 ALA A O 1
ATOM 1945 N N . VAL A 1 248 ? 18.303 -3.972 -13.737 1.00 97.62 248 VAL A N 1
ATOM 1946 C CA . VAL A 1 248 ? 17.432 -2.790 -13.676 1.00 97.62 248 VAL A CA 1
ATOM 1947 C C . VAL A 1 248 ? 18.246 -1.491 -13.590 1.00 97.62 248 VAL A C 1
ATOM 1949 O O . VAL A 1 248 ? 17.859 -0.485 -14.184 1.00 97.62 248 VAL A O 1
ATOM 1952 N N . ARG A 1 249 ? 19.401 -1.493 -12.910 1.00 97.38 249 ARG A N 1
ATOM 1953 C CA . ARG A 1 249 ? 20.341 -0.357 -12.901 1.00 97.38 249 ARG A CA 1
ATOM 1954 C C . ARG A 1 249 ? 20.941 -0.088 -14.267 1.00 97.38 249 ARG A C 1
ATOM 1956 O O . ARG A 1 249 ? 21.043 1.072 -14.642 1.00 97.38 249 ARG A O 1
ATOM 1963 N N . GLU A 1 250 ? 21.343 -1.120 -14.999 1.00 97.19 250 GLU A N 1
ATOM 1964 C CA . GLU A 1 250 ? 21.923 -0.941 -16.331 1.00 97.19 250 GLU A CA 1
ATOM 1965 C C . GLU A 1 250 ? 20.885 -0.423 -17.329 1.00 97.19 250 GLU A C 1
ATOM 1967 O O . GLU A 1 250 ? 21.179 0.504 -18.083 1.00 97.19 250 GLU A O 1
ATOM 1972 N N . LEU A 1 251 ? 19.647 -0.923 -17.253 1.00 97.44 251 LEU A N 1
ATOM 1973 C CA . LEU A 1 251 ? 18.509 -0.375 -17.994 1.00 97.44 251 LEU A CA 1
ATOM 1974 C C . LEU A 1 251 ? 18.251 1.095 -17.635 1.00 97.44 251 LEU A C 1
ATOM 1976 O O . LEU A 1 251 ? 18.186 1.945 -18.523 1.00 97.44 251 LEU A O 1
ATOM 1980 N N . ARG A 1 252 ? 18.182 1.430 -16.337 1.00 97.69 252 ARG A N 1
ATOM 1981 C CA . ARG A 1 252 ? 18.060 2.824 -15.881 1.00 97.69 252 ARG A CA 1
ATOM 1982 C C . ARG A 1 252 ? 19.192 3.686 -16.430 1.00 97.69 252 ARG A C 1
ATOM 1984 O O . ARG A 1 252 ? 18.920 4.743 -16.979 1.00 97.69 252 ARG A O 1
ATOM 1991 N N . ASN A 1 253 ? 20.445 3.264 -16.274 1.00 96.81 253 ASN A N 1
ATOM 1992 C CA . ASN A 1 253 ? 21.615 4.031 -16.703 1.00 96.81 253 ASN A CA 1
ATOM 1993 C C . ASN A 1 253 ? 21.624 4.258 -18.224 1.00 96.81 253 ASN A C 1
ATOM 1995 O O . ASN A 1 253 ? 22.220 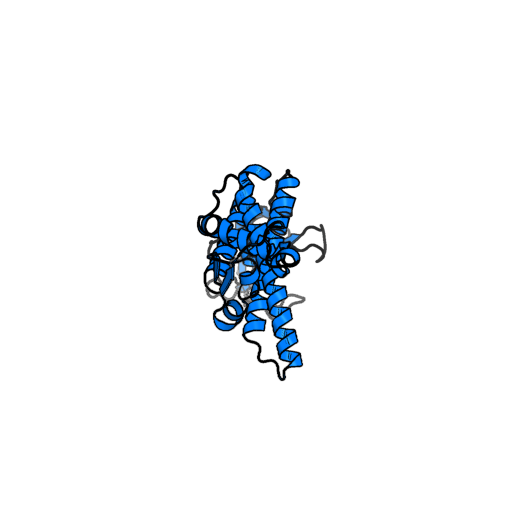5.225 -18.693 1.00 96.81 253 ASN A O 1
ATOM 1999 N N . ALA A 1 254 ? 21.022 3.362 -19.010 1.00 96.25 254 ALA A N 1
ATOM 2000 C CA . ALA A 1 254 ? 20.845 3.567 -20.443 1.00 96.25 254 ALA A CA 1
ATOM 2001 C C . ALA A 1 254 ? 19.808 4.662 -20.735 1.00 96.25 254 ALA A C 1
ATOM 2003 O O . ALA A 1 254 ? 20.084 5.533 -21.555 1.00 96.25 254 ALA A O 1
ATOM 2004 N N . TYR A 1 255 ? 18.675 4.665 -20.027 1.00 96.81 255 TYR A N 1
ATOM 2005 C CA . TYR A 1 255 ? 17.635 5.688 -20.176 1.00 96.81 255 TYR A CA 1
ATOM 2006 C C . TYR A 1 255 ? 18.015 7.056 -19.584 1.00 96.81 255 TYR A C 1
ATOM 2008 O O . TYR A 1 255 ? 17.752 8.080 -20.202 1.00 96.81 255 TYR A O 1
ATOM 2016 N N . GLU A 1 256 ? 18.682 7.108 -18.427 1.00 96.12 256 GLU A N 1
ATOM 2017 C CA . GLU A 1 256 ? 19.153 8.368 -17.815 1.00 96.12 256 GLU A CA 1
ATOM 2018 C C . GLU A 1 256 ? 20.229 9.074 -18.658 1.00 96.12 256 GLU A C 1
ATOM 2020 O O . GLU A 1 256 ? 20.434 10.272 -18.491 1.00 96.12 256 GLU A O 1
ATOM 2025 N N . HIS A 1 257 ? 20.899 8.339 -19.551 1.00 95.44 257 HIS A N 1
ATOM 2026 C CA . HIS A 1 257 ? 21.933 8.847 -20.456 1.00 95.44 257 HIS A CA 1
ATOM 2027 C C . HIS A 1 257 ? 21.574 8.605 -21.925 1.00 95.44 257 HIS A C 1
ATOM 2029 O O . HIS A 1 257 ? 22.439 8.274 -22.747 1.00 95.44 257 HIS A O 1
ATOM 2035 N N . ILE A 1 258 ? 20.285 8.714 -22.256 1.00 95.19 258 ILE A N 1
ATOM 2036 C CA . ILE A 1 258 ? 19.768 8.413 -23.592 1.00 95.19 258 ILE A CA 1
ATOM 2037 C C . ILE A 1 258 ? 20.396 9.301 -24.675 1.00 95.19 258 ILE A C 1
ATOM 2039 O O . ILE A 1 258 ? 20.559 8.862 -25.809 1.00 95.19 258 ILE A O 1
ATOM 2043 N N . GLU A 1 259 ? 20.822 10.517 -24.329 1.00 95.38 259 GLU A N 1
ATOM 2044 C CA . GLU A 1 259 ? 21.538 11.444 -25.207 1.00 95.38 259 GLU A CA 1
ATOM 2045 C C . GLU A 1 259 ? 22.896 10.902 -25.665 1.00 95.38 259 GLU A C 1
ATOM 2047 O O . GLU A 1 259 ? 23.286 11.087 -26.816 1.00 95.38 259 GLU A O 1
ATOM 2052 N N . ASP A 1 260 ? 23.601 10.194 -24.783 1.00 95.56 260 ASP A N 1
ATOM 2053 C CA . ASP A 1 260 ? 24.886 9.563 -25.081 1.00 95.56 260 ASP A CA 1
ATOM 2054 C C . ASP A 1 260 ? 24.656 8.283 -25.899 1.00 95.56 260 ASP A C 1
ATOM 2056 O O . ASP A 1 260 ? 25.303 8.057 -26.925 1.00 95.56 260 ASP A O 1
ATOM 2060 N N . ARG A 1 261 ? 23.637 7.495 -25.519 1.00 96.19 261 ARG A N 1
ATOM 2061 C CA . ARG A 1 261 ? 23.216 6.304 -26.278 1.00 96.19 261 ARG A CA 1
ATOM 2062 C C . ARG A 1 261 ? 22.808 6.659 -27.702 1.00 96.19 261 ARG A C 1
ATOM 2064 O O . ARG A 1 261 ? 23.201 5.951 -28.622 1.00 96.19 261 ARG A O 1
ATOM 2071 N N . ALA A 1 262 ? 22.098 7.770 -27.902 1.00 96.00 262 ALA A N 1
ATOM 2072 C CA . ALA A 1 262 ? 21.670 8.252 -29.217 1.00 96.00 262 ALA A CA 1
ATOM 2073 C C . ALA A 1 262 ? 22.846 8.549 -30.164 1.00 96.00 262 ALA A C 1
ATOM 2075 O O . ALA A 1 262 ? 22.681 8.513 -31.382 1.00 96.00 262 ALA A O 1
ATOM 2076 N N . LEU A 1 263 ? 24.036 8.814 -29.616 1.00 96.94 263 LEU A N 1
ATOM 2077 C CA . LEU A 1 263 ? 25.271 9.030 -30.372 1.00 96.94 263 LEU A CA 1
ATOM 2078 C C . LEU A 1 263 ? 26.117 7.757 -30.527 1.00 96.94 263 LEU A C 1
ATOM 2080 O O . LEU A 1 263 ? 27.247 7.838 -31.005 1.00 96.94 263 LEU A O 1
ATOM 2084 N N . GLY A 1 264 ? 25.600 6.594 -30.120 1.00 96.56 264 GLY A N 1
ATOM 2085 C CA . GLY A 1 264 ? 26.337 5.332 -30.150 1.00 96.56 264 GLY A CA 1
ATOM 2086 C C . GLY A 1 264 ? 27.403 5.222 -29.057 1.00 96.56 264 GLY A C 1
ATOM 2087 O O . GLY A 1 264 ? 28.396 4.518 -29.241 1.00 96.56 264 GLY A O 1
ATOM 2088 N N . ARG A 1 265 ? 27.227 5.931 -27.931 1.00 96.94 265 ARG A N 1
ATOM 2089 C CA . ARG A 1 265 ? 28.243 6.050 -26.879 1.00 96.94 265 ARG A CA 1
ATOM 2090 C C . ARG A 1 265 ? 27.776 5.574 -25.508 1.00 96.94 265 ARG A C 1
ATOM 2092 O O . ARG A 1 265 ? 26.585 5.613 -25.178 1.00 96.94 265 ARG A O 1
ATOM 2099 N N . ILE A 1 266 ? 28.744 5.136 -24.701 1.00 94.38 266 ILE A N 1
ATOM 2100 C CA . ILE A 1 266 ? 28.614 4.894 -23.263 1.00 94.38 266 ILE A CA 1
ATOM 2101 C C . ILE A 1 266 ? 29.727 5.624 -22.517 1.00 94.38 266 ILE A C 1
ATOM 2103 O O . ILE A 1 266 ? 30.897 5.282 -22.637 1.00 94.38 266 ILE A O 1
ATOM 2107 N N . ARG A 1 267 ? 29.331 6.602 -21.695 1.00 90.81 267 ARG A N 1
ATOM 2108 C CA . ARG A 1 267 ? 30.230 7.488 -20.939 1.00 90.81 267 ARG A CA 1
ATOM 2109 C C . ARG A 1 267 ? 31.177 8.268 -21.858 1.00 90.81 267 ARG A C 1
ATOM 2111 O O . ARG A 1 267 ? 32.312 8.539 -21.484 1.00 90.81 267 ARG A O 1
ATOM 2118 N N . GLY A 1 268 ? 30.684 8.650 -23.037 1.00 92.00 268 GLY A N 1
ATOM 2119 C CA . GLY A 1 268 ? 31.433 9.415 -24.035 1.00 92.00 268 GLY A CA 1
ATOM 2120 C C . GLY A 1 268 ? 32.253 8.580 -25.023 1.00 92.00 268 GLY A C 1
ATOM 2121 O O . GLY A 1 268 ? 32.666 9.130 -26.044 1.00 92.00 268 GLY A O 1
ATOM 2122 N N . ASP A 1 269 ? 32.423 7.278 -24.783 1.00 95.00 269 ASP A N 1
ATOM 2123 C CA . ASP A 1 269 ? 33.174 6.377 -25.664 1.00 95.00 269 ASP A CA 1
ATOM 2124 C C . ASP A 1 269 ? 32.242 5.605 -26.604 1.00 95.00 269 ASP A C 1
ATOM 2126 O O . ASP A 1 269 ? 31.158 5.183 -26.198 1.00 95.00 269 ASP A O 1
ATOM 2130 N N . GLU A 1 270 ? 32.660 5.394 -27.856 1.00 95.94 270 GLU A N 1
ATOM 2131 C CA . GLU A 1 270 ? 31.927 4.548 -28.808 1.00 95.94 270 GLU A CA 1
ATOM 2132 C C . GLU A 1 270 ? 31.787 3.120 -28.278 1.00 95.94 270 GLU A C 1
ATOM 2134 O O . GLU A 1 270 ? 32.738 2.535 -27.754 1.00 95.94 270 GLU A O 1
ATOM 2139 N N . HIS A 1 271 ? 30.599 2.537 -28.435 1.00 95.81 271 HIS A N 1
ATOM 2140 C CA . HIS A 1 271 ? 30.335 1.195 -27.932 1.00 95.81 271 HIS A CA 1
ATOM 2141 C C . HIS A 1 271 ? 29.322 0.454 -28.816 1.00 95.81 271 HIS A C 1
ATOM 2143 O O . HIS A 1 271 ? 28.271 1.017 -29.131 1.00 95.81 271 HIS A O 1
ATOM 2149 N N . PRO A 1 272 ? 29.580 -0.822 -29.169 1.00 94.25 272 PRO A N 1
ATOM 2150 C CA . PRO A 1 272 ? 28.761 -1.572 -30.127 1.00 94.25 272 PRO A CA 1
ATOM 2151 C C . PRO A 1 272 ? 27.292 -1.681 -29.703 1.00 94.25 272 PRO A C 1
ATOM 2153 O O . PRO A 1 272 ? 26.398 -1.480 -30.517 1.00 94.25 272 PRO A O 1
ATOM 2156 N N . ASP A 1 273 ? 27.044 -1.900 -28.411 1.00 93.94 273 ASP A N 1
ATOM 2157 C CA . ASP A 1 273 ? 25.682 -2.096 -27.902 1.00 93.94 273 ASP A CA 1
ATOM 2158 C C . ASP A 1 273 ? 25.006 -0.812 -27.390 1.00 93.94 273 ASP A C 1
ATOM 2160 O O . ASP A 1 273 ? 23.982 -0.872 -26.713 1.00 93.94 273 ASP A O 1
ATOM 2164 N N . ALA A 1 274 ? 25.571 0.375 -27.641 1.00 93.62 274 ALA A N 1
ATOM 2165 C CA . ALA A 1 274 ? 24.982 1.626 -27.147 1.00 93.62 274 ALA A CA 1
ATOM 2166 C C . ALA A 1 274 ? 23.552 1.842 -27.667 1.00 93.62 274 ALA A C 1
ATOM 2168 O O . ALA A 1 274 ? 22.693 2.344 -26.942 1.00 93.62 274 ALA A O 1
ATOM 2169 N N . LEU A 1 275 ? 23.303 1.436 -28.914 1.00 96.00 275 LEU A N 1
ATOM 2170 C CA . LEU A 1 275 ? 22.042 1.665 -29.613 1.00 96.00 275 LEU A CA 1
ATOM 2171 C C . LEU A 1 275 ? 20.964 0.620 -29.299 1.00 96.00 275 LEU A C 1
ATOM 2173 O O . LEU A 1 275 ? 19.802 0.860 -29.616 1.00 96.00 275 LEU A O 1
ATOM 2177 N N . THR A 1 276 ? 21.292 -0.497 -28.636 1.00 95.38 276 THR A N 1
ATOM 2178 C CA . THR A 1 276 ? 20.312 -1.574 -28.392 1.00 95.38 276 THR A CA 1
ATOM 2179 C C . THR A 1 276 ? 19.163 -1.128 -27.483 1.00 95.38 276 THR A C 1
ATOM 2181 O O . THR A 1 276 ? 18.108 -1.744 -27.476 1.00 95.38 276 THR A O 1
ATOM 2184 N N . ILE A 1 277 ? 19.337 -0.046 -26.708 1.00 95.00 277 ILE A N 1
ATOM 2185 C CA . ILE A 1 277 ? 18.267 0.529 -25.871 1.00 95.00 277 ILE A CA 1
ATOM 2186 C C . ILE A 1 277 ? 17.089 1.078 -26.702 1.00 95.00 277 ILE A C 1
ATOM 2188 O O . ILE A 1 277 ? 15.971 1.165 -26.197 1.00 95.00 277 ILE A O 1
ATOM 2192 N N . PHE A 1 278 ? 17.325 1.420 -27.976 1.00 94.44 278 PHE A N 1
ATOM 2193 C CA . PHE A 1 278 ? 16.299 1.908 -28.906 1.00 94.44 278 PHE A CA 1
ATOM 2194 C C . PHE A 1 278 ? 15.520 0.774 -29.597 1.00 94.44 278 PHE A C 1
ATOM 2196 O O . PHE A 1 278 ? 14.603 1.030 -30.382 1.00 94.44 278 PHE A O 1
ATOM 2203 N N . GLU A 1 279 ? 15.855 -0.490 -29.323 1.00 92.06 279 GLU A N 1
ATOM 2204 C CA . GLU A 1 279 ? 15.150 -1.657 -29.858 1.00 92.06 279 GLU A CA 1
ATOM 2205 C C . GLU A 1 279 ? 13.848 -1.908 -29.080 1.00 92.06 279 GLU A C 1
ATOM 2207 O O . GLU A 1 279 ? 13.745 -2.794 -28.236 1.00 92.06 279 GLU A O 1
ATOM 2212 N N . HIS A 1 280 ? 12.819 -1.105 -29.362 1.00 91.88 280 HIS A N 1
ATOM 2213 C CA . HIS A 1 280 ? 11.552 -1.132 -28.619 1.00 91.88 280 HIS A CA 1
ATOM 2214 C C . HIS A 1 280 ? 10.554 -2.216 -29.069 1.00 91.88 280 HIS A C 1
ATOM 2216 O O . HIS A 1 280 ? 9.492 -2.359 -28.464 1.00 91.88 280 HIS A O 1
ATOM 2222 N N . SER A 1 281 ? 10.848 -2.996 -30.115 1.00 90.56 281 SER A N 1
ATOM 2223 C CA . SER A 1 281 ? 9.936 -4.061 -30.568 1.00 90.56 281 SER A CA 1
ATOM 2224 C C . SER A 1 281 ? 9.724 -5.128 -29.492 1.00 90.56 281 SER A C 1
ATOM 2226 O O . SER A 1 281 ? 8.612 -5.622 -29.328 1.00 90.56 281 SER A O 1
ATOM 2228 N N . SER A 1 282 ? 10.753 -5.427 -28.693 1.00 92.12 282 SER A N 1
ATOM 2229 C CA . SER A 1 282 ? 10.690 -6.385 -27.584 1.00 92.12 282 SER A CA 1
ATOM 2230 C C . SER A 1 282 ? 9.646 -6.002 -26.533 1.00 92.12 282 SER A C 1
ATOM 2232 O O . SER A 1 282 ? 8.845 -6.851 -26.133 1.00 92.12 282 SER A O 1
ATOM 2234 N N . VAL A 1 283 ? 9.592 -4.730 -26.129 1.00 93.19 283 VAL A N 1
ATOM 2235 C CA . VAL A 1 283 ? 8.622 -4.274 -25.126 1.00 93.19 283 VAL A CA 1
ATOM 2236 C C . VAL A 1 283 ? 7.206 -4.244 -25.690 1.00 93.19 283 VAL A C 1
ATOM 2238 O O . VAL A 1 283 ? 6.269 -4.618 -24.992 1.00 93.19 283 VAL A O 1
ATOM 2241 N N . VAL A 1 284 ? 7.032 -3.887 -26.964 1.00 91.31 284 VAL A N 1
ATOM 2242 C CA . VAL A 1 284 ? 5.710 -3.881 -27.606 1.00 91.31 284 VAL A CA 1
ATOM 2243 C C . VAL A 1 284 ? 5.191 -5.313 -27.772 1.00 91.31 284 VAL A C 1
ATOM 2245 O O . VAL A 1 284 ? 4.152 -5.663 -27.212 1.00 91.31 284 VAL A O 1
ATOM 2248 N N . GLU A 1 285 ? 5.942 -6.161 -28.474 1.00 91.50 285 GLU A N 1
ATOM 2249 C CA . GLU A 1 285 ? 5.505 -7.498 -28.893 1.00 91.50 285 GLU A CA 1
ATOM 2250 C C . GLU A 1 285 ? 5.512 -8.511 -27.748 1.00 91.50 285 GLU A C 1
ATOM 2252 O O . GLU A 1 285 ? 4.581 -9.301 -27.609 1.00 91.50 285 GLU A O 1
ATOM 2257 N N . ARG A 1 286 ? 6.565 -8.500 -26.924 1.00 93.25 286 ARG A N 1
ATOM 2258 C CA . ARG A 1 286 ? 6.808 -9.532 -25.904 1.00 93.25 286 ARG A CA 1
ATOM 2259 C C . ARG A 1 286 ? 6.636 -9.029 -24.478 1.00 93.25 286 ARG A C 1
ATOM 2261 O O . ARG A 1 286 ? 6.547 -9.847 -23.575 1.00 93.25 286 ARG A O 1
ATOM 2268 N N . GLY A 1 287 ? 6.575 -7.715 -24.263 1.00 95.50 287 GLY A N 1
ATOM 2269 C CA . GLY A 1 287 ? 6.529 -7.159 -22.910 1.00 95.50 287 GLY A CA 1
ATOM 2270 C C . GLY A 1 287 ? 7.849 -7.352 -22.174 1.00 95.50 287 GLY A C 1
ATOM 2271 O O . GLY A 1 287 ? 7.852 -7.574 -20.971 1.00 95.50 287 GLY A O 1
ATOM 2272 N N . VAL A 1 288 ? 8.968 -7.299 -22.898 1.00 96.81 288 VAL A N 1
ATOM 2273 C CA . VAL A 1 288 ? 10.308 -7.438 -22.322 1.00 96.81 288 VAL A CA 1
ATOM 2274 C C . VAL A 1 288 ? 11.119 -6.202 -22.664 1.00 96.81 288 VAL A C 1
ATOM 2276 O O . VAL A 1 288 ? 11.275 -5.874 -23.836 1.00 96.81 288 VAL A O 1
ATOM 2279 N N . ILE A 1 289 ? 11.645 -5.520 -21.652 1.00 96.88 289 ILE A N 1
ATOM 2280 C CA . ILE A 1 289 ? 12.557 -4.389 -21.836 1.00 96.88 289 ILE A CA 1
ATOM 2281 C C . ILE A 1 289 ? 13.975 -4.944 -21.940 1.00 96.88 289 ILE A C 1
ATOM 2283 O O . ILE A 1 289 ? 14.380 -5.750 -21.103 1.00 96.88 289 ILE A O 1
ATOM 2287 N N . THR A 1 290 ? 14.727 -4.524 -22.956 1.00 96.12 290 THR A N 1
ATOM 2288 C CA . THR A 1 290 ? 16.041 -5.090 -23.281 1.00 96.12 290 THR A CA 1
ATOM 2289 C C . THR A 1 290 ? 17.111 -4.015 -23.433 1.00 96.12 290 THR A C 1
ATOM 2291 O O . THR A 1 290 ? 16.868 -2.966 -24.024 1.00 96.12 290 THR A O 1
ATOM 2294 N N . TYR A 1 291 ? 18.315 -4.296 -22.938 1.00 96.25 291 TYR A N 1
ATOM 2295 C CA . TYR A 1 291 ? 19.517 -3.505 -23.198 1.00 96.25 291 TYR A CA 1
ATOM 2296 C C . TYR A 1 291 ? 20.746 -4.395 -23.056 1.00 96.25 291 TYR A C 1
ATOM 2298 O O . TYR A 1 291 ? 21.028 -4.878 -21.959 1.00 96.25 291 TYR A O 1
ATOM 2306 N N . ARG A 1 292 ? 21.494 -4.600 -24.147 1.00 93.19 292 ARG A N 1
ATOM 2307 C CA . ARG A 1 292 ? 22.553 -5.619 -24.202 1.00 93.19 292 ARG A CA 1
ATOM 2308 C C . ARG A 1 292 ? 21.991 -6.987 -23.768 1.00 93.19 292 ARG A C 1
ATOM 2310 O O . ARG A 1 292 ? 20.909 -7.372 -24.204 1.00 93.19 292 ARG A O 1
ATOM 2317 N N . ASP A 1 293 ? 22.673 -7.669 -22.852 1.00 93.38 293 ASP A N 1
ATOM 2318 C CA . ASP A 1 293 ? 22.239 -8.935 -22.253 1.00 93.38 293 ASP A CA 1
ATOM 2319 C C . ASP A 1 293 ? 21.227 -8.766 -21.102 1.00 93.38 293 ASP A C 1
ATOM 2321 O O . ASP A 1 293 ? 20.759 -9.754 -20.533 1.00 93.38 293 ASP A O 1
ATOM 2325 N N . TYR A 1 294 ? 20.880 -7.531 -20.726 1.00 96.56 294 TYR A N 1
ATOM 2326 C CA . TYR A 1 294 ? 19.940 -7.270 -19.638 1.00 96.56 294 TYR A CA 1
ATOM 2327 C C . TYR A 1 294 ? 18.503 -7.276 -20.138 1.00 96.56 294 TYR A C 1
ATOM 2329 O O . TYR A 1 294 ? 18.171 -6.663 -21.155 1.00 96.56 294 TYR A O 1
ATOM 2337 N N . GLN A 1 295 ? 17.643 -7.950 -19.377 1.00 95.94 295 GLN A N 1
ATOM 2338 C CA . GLN A 1 295 ? 16.223 -8.077 -19.668 1.00 95.94 295 GLN A CA 1
ATOM 2339 C C . GLN A 1 295 ? 15.400 -7.822 -18.409 1.00 95.94 295 GLN A C 1
ATOM 2341 O O . GLN A 1 295 ? 15.830 -8.156 -17.301 1.00 95.94 295 GLN A O 1
ATOM 2346 N N . LEU A 1 296 ? 14.222 -7.238 -18.602 1.00 97.12 296 LEU A N 1
ATOM 2347 C CA . LEU A 1 296 ? 13.204 -7.068 -17.574 1.00 97.12 296 LEU A CA 1
ATOM 2348 C C . LEU A 1 296 ? 11.841 -7.440 -18.162 1.00 97.12 296 LEU A C 1
ATOM 2350 O O . LEU A 1 296 ? 11.321 -6.727 -19.024 1.00 97.12 296 LEU A O 1
ATOM 2354 N N . ASP A 1 297 ? 11.288 -8.562 -17.709 1.00 96.88 297 ASP A N 1
ATOM 2355 C CA . ASP A 1 297 ? 9.978 -9.054 -18.133 1.00 96.88 297 ASP A CA 1
ATOM 2356 C C . ASP A 1 297 ? 8.848 -8.340 -17.369 1.00 96.88 297 ASP A C 1
ATOM 2358 O O . ASP A 1 297 ? 8.812 -8.327 -16.134 1.00 96.88 297 ASP A O 1
ATOM 2362 N N . LEU A 1 298 ? 7.913 -7.729 -18.100 1.00 96.31 298 LEU A N 1
ATOM 2363 C CA . LEU A 1 298 ? 6.810 -6.966 -17.513 1.00 96.31 298 LEU A CA 1
ATOM 2364 C C . LEU A 1 298 ? 5.749 -7.846 -16.836 1.00 96.31 298 LEU A C 1
ATOM 2366 O O . LEU A 1 298 ? 5.053 -7.364 -15.945 1.00 96.31 298 LEU A O 1
ATOM 2370 N N . ALA A 1 299 ? 5.607 -9.107 -17.245 1.00 95.25 299 ALA A N 1
ATOM 2371 C CA . ALA A 1 299 ? 4.613 -10.034 -16.711 1.00 95.25 299 ALA A CA 1
ATOM 2372 C C . ALA A 1 299 ? 5.143 -10.841 -15.518 1.00 95.25 299 ALA A C 1
ATOM 2374 O O . ALA A 1 299 ? 4.363 -11.223 -14.646 1.00 95.25 299 ALA A O 1
ATOM 2375 N N . VAL A 1 300 ? 6.453 -11.097 -15.471 1.00 95.56 300 VAL A N 1
ATOM 2376 C CA . VAL A 1 300 ? 7.080 -11.927 -14.431 1.00 95.56 300 VAL A CA 1
ATOM 2377 C C . VAL A 1 300 ? 7.927 -11.092 -13.478 1.00 95.56 300 VAL A C 1
ATOM 2379 O O . VAL A 1 300 ? 7.651 -11.046 -12.280 1.00 95.56 300 VAL A O 1
ATOM 2382 N N . ASP A 1 301 ? 8.946 -10.401 -13.987 1.00 96.88 301 ASP A N 1
ATOM 2383 C CA . ASP A 1 301 ? 9.943 -9.757 -13.130 1.00 96.88 301 ASP A CA 1
ATOM 2384 C C . ASP A 1 301 ? 9.375 -8.534 -12.412 1.00 96.88 301 ASP A C 1
ATOM 2386 O O . ASP A 1 301 ? 9.631 -8.339 -11.222 1.00 96.88 301 ASP A O 1
ATOM 2390 N N . VAL A 1 302 ? 8.593 -7.710 -13.116 1.00 96.81 302 VAL A N 1
ATOM 2391 C CA . VAL A 1 302 ? 8.032 -6.476 -12.551 1.00 96.81 302 VAL A CA 1
ATOM 2392 C C . VAL A 1 302 ? 7.070 -6.762 -11.387 1.00 96.81 302 VAL A C 1
ATOM 2394 O O . VAL A 1 302 ? 7.303 -6.202 -10.311 1.00 96.81 302 VAL A O 1
ATOM 2397 N N . PRO A 1 303 ? 6.044 -7.633 -11.503 1.00 96.12 303 PRO A N 1
ATOM 2398 C CA . PRO A 1 303 ? 5.142 -7.920 -10.387 1.00 96.12 303 PRO A CA 1
ATOM 2399 C C . PRO A 1 303 ? 5.858 -8.554 -9.190 1.00 96.12 303 PRO A C 1
ATOM 2401 O O . PRO A 1 303 ? 5.628 -8.139 -8.052 1.00 96.12 303 PRO A O 1
ATOM 2404 N N . THR A 1 304 ? 6.770 -9.504 -9.435 1.00 96.62 304 THR A N 1
ATOM 2405 C CA . THR A 1 304 ? 7.567 -10.141 -8.376 1.00 96.62 304 THR A CA 1
ATOM 2406 C C . THR A 1 304 ? 8.434 -9.120 -7.644 1.00 96.62 304 THR A C 1
ATOM 2408 O O . THR A 1 304 ? 8.428 -9.077 -6.414 1.00 96.62 304 THR A O 1
ATOM 2411 N N . THR A 1 305 ? 9.121 -8.243 -8.381 1.00 97.25 305 THR A N 1
ATOM 2412 C CA . THR A 1 305 ? 9.988 -7.212 -7.795 1.00 97.25 305 THR A CA 1
ATOM 2413 C C . THR A 1 305 ? 9.174 -6.172 -7.023 1.00 97.25 305 THR A C 1
ATOM 2415 O O . THR A 1 305 ? 9.537 -5.824 -5.902 1.00 97.25 305 THR A O 1
ATOM 2418 N N . ILE A 1 306 ? 8.052 -5.695 -7.576 1.00 97.75 306 ILE A N 1
ATOM 2419 C CA . ILE A 1 306 ? 7.176 -4.721 -6.904 1.00 97.75 306 ILE A CA 1
ATOM 2420 C C . ILE A 1 306 ? 6.629 -5.292 -5.594 1.00 97.75 306 ILE A C 1
ATOM 2422 O O . ILE A 1 306 ? 6.662 -4.608 -4.570 1.00 97.75 306 ILE A O 1
ATOM 2426 N N . SER A 1 307 ? 6.159 -6.542 -5.613 1.00 96.94 307 SER A N 1
ATOM 2427 C CA . SER A 1 307 ? 5.659 -7.222 -4.417 1.00 96.94 307 SER A CA 1
ATOM 2428 C C . SER A 1 307 ? 6.758 -7.371 -3.359 1.00 96.94 307 SER A C 1
ATOM 2430 O O . SER A 1 307 ? 6.556 -6.997 -2.204 1.00 96.94 307 SER A O 1
ATOM 2432 N N . ALA A 1 308 ? 7.957 -7.809 -3.759 1.00 97.94 308 ALA A N 1
ATOM 2433 C CA . ALA A 1 308 ? 9.093 -7.958 -2.853 1.00 97.94 308 ALA A CA 1
ATOM 2434 C C . ALA A 1 308 ? 9.527 -6.625 -2.222 1.00 97.94 308 ALA A C 1
ATOM 2436 O O . ALA A 1 308 ? 9.734 -6.564 -1.010 1.00 97.94 308 ALA A O 1
ATOM 2437 N N . ILE A 1 309 ? 9.608 -5.542 -3.009 1.00 98.38 309 ILE A N 1
ATOM 2438 C CA . ILE A 1 309 ? 9.893 -4.195 -2.489 1.00 98.38 309 ILE A CA 1
ATOM 2439 C C . ILE A 1 309 ? 8.799 -3.766 -1.509 1.00 98.38 309 ILE A C 1
ATOM 2441 O O . ILE A 1 309 ? 9.120 -3.250 -0.439 1.00 98.38 309 ILE A O 1
ATOM 2445 N N . ARG A 1 310 ? 7.516 -3.991 -1.839 1.00 97.75 310 ARG A N 1
ATOM 2446 C CA . ARG A 1 310 ? 6.401 -3.633 -0.951 1.00 97.75 310 ARG A CA 1
ATOM 2447 C C . ARG A 1 310 ? 6.553 -4.300 0.414 1.00 97.75 310 ARG A C 1
ATOM 2449 O O . ARG A 1 310 ? 6.530 -3.611 1.430 1.00 97.75 310 ARG A O 1
ATOM 2456 N N . GLN A 1 311 ? 6.737 -5.619 0.428 1.00 97.00 311 GLN A N 1
ATOM 2457 C CA . GLN A 1 311 ? 6.861 -6.391 1.666 1.00 97.00 311 GLN A CA 1
ATOM 2458 C C . GLN A 1 311 ? 8.117 -6.015 2.454 1.00 97.00 311 GLN A C 1
ATOM 2460 O O . GLN A 1 311 ? 8.051 -5.850 3.669 1.00 97.00 311 GLN A O 1
ATOM 2465 N N . PHE A 1 312 ? 9.243 -5.798 1.770 1.00 98.12 312 PHE A N 1
ATOM 2466 C CA . PHE A 1 312 ? 10.469 -5.334 2.412 1.00 98.12 312 PHE A CA 1
ATOM 2467 C C . PHE A 1 312 ? 10.273 -3.981 3.109 1.00 98.12 312 PHE A C 1
ATOM 2469 O O . PHE A 1 312 ? 10.611 -3.837 4.280 1.00 98.12 312 PHE A O 1
ATOM 2476 N N . LEU A 1 313 ? 9.686 -2.995 2.425 1.00 97.19 313 LEU A N 1
ATOM 2477 C CA . LEU A 1 313 ? 9.454 -1.670 3.004 1.00 97.19 313 LEU A CA 1
ATOM 2478 C C . LEU A 1 313 ? 8.478 -1.713 4.189 1.00 97.19 313 LEU A C 1
ATOM 2480 O O . LEU A 1 313 ? 8.694 -0.991 5.162 1.00 97.19 313 LEU A O 1
ATOM 2484 N N . LYS A 1 314 ? 7.452 -2.577 4.144 1.00 95.38 314 LYS A N 1
ATOM 2485 C CA . LYS A 1 314 ? 6.568 -2.833 5.292 1.00 95.38 314 LYS A CA 1
ATOM 2486 C C . LYS A 1 314 ? 7.337 -3.417 6.478 1.00 95.38 314 LYS A C 1
ATOM 2488 O O . LYS A 1 314 ? 7.243 -2.885 7.579 1.00 95.38 314 LYS A O 1
ATOM 2493 N N . ALA A 1 315 ? 8.147 -4.449 6.246 1.00 94.88 315 ALA A N 1
ATOM 2494 C CA . ALA A 1 315 ? 8.961 -5.072 7.287 1.00 94.88 315 ALA A CA 1
ATOM 2495 C C . ALA A 1 315 ? 9.924 -4.065 7.939 1.00 94.88 315 ALA A C 1
ATOM 2497 O O . ALA A 1 315 ? 9.947 -3.947 9.161 1.00 94.88 315 ALA A O 1
ATOM 2498 N N . VAL A 1 316 ? 10.628 -3.255 7.139 1.00 94.25 316 VAL A N 1
ATOM 2499 C CA . VAL A 1 316 ? 11.531 -2.210 7.654 1.00 94.25 316 VAL A CA 1
ATOM 2500 C C . VAL A 1 316 ? 10.778 -1.134 8.443 1.00 94.25 316 VAL A C 1
ATOM 2502 O O . VAL A 1 316 ? 11.321 -0.598 9.410 1.00 94.25 316 VAL A O 1
ATOM 2505 N N . ALA A 1 317 ? 9.547 -0.793 8.055 1.00 92.38 317 ALA A N 1
ATOM 2506 C CA . ALA A 1 317 ? 8.710 0.148 8.800 1.00 92.38 317 ALA A CA 1
ATOM 2507 C C . ALA A 1 317 ? 8.180 -0.435 10.124 1.00 92.38 317 ALA A C 1
ATOM 2509 O O . ALA A 1 317 ? 7.903 0.326 11.051 1.00 92.38 317 ALA A O 1
ATOM 2510 N N . GLY A 1 318 ? 8.030 -1.760 10.205 1.00 89.69 318 GLY A N 1
ATOM 2511 C CA . GLY A 1 318 ? 7.613 -2.488 11.405 1.00 89.69 318 GLY A CA 1
ATOM 2512 C C . GLY A 1 318 ? 8.746 -2.793 12.390 1.00 89.69 318 GLY A C 1
ATOM 2513 O O . GLY A 1 318 ? 8.476 -3.242 13.500 1.00 89.69 318 GLY A O 1
ATOM 2514 N N . GLU A 1 319 ? 10.008 -2.554 12.020 1.00 88.50 319 GLU A N 1
ATOM 2515 C CA . GLU A 1 319 ? 11.135 -2.701 12.944 1.00 88.50 319 GLU A CA 1
ATOM 2516 C C . GLU A 1 319 ? 11.002 -1.717 14.117 1.00 88.50 319 GLU A C 1
ATOM 2518 O O . GLU A 1 319 ? 11.008 -0.495 13.939 1.00 88.50 319 GLU A O 1
ATOM 2523 N N . THR A 1 320 ? 10.914 -2.251 15.333 1.00 65.81 320 THR A N 1
ATOM 2524 C CA . THR A 1 320 ? 10.999 -1.457 16.561 1.00 65.81 320 THR A CA 1
ATOM 2525 C C . THR A 1 320 ? 12.443 -0.971 16.753 1.00 65.81 320 THR A C 1
ATOM 2527 O O . THR A 1 320 ? 13.358 -1.777 16.564 1.00 65.81 320 THR A O 1
ATOM 2530 N N . PRO A 1 321 ? 12.678 0.305 17.114 1.00 53.56 321 PRO A N 1
ATOM 2531 C CA . PRO A 1 321 ? 14.013 0.784 17.472 1.00 53.56 321 PRO A CA 1
ATOM 2532 C C . PRO A 1 321 ? 14.616 0.070 18.688 1.00 53.56 321 PRO A C 1
ATOM 2534 O O . PRO A 1 321 ? 13.843 -0.377 19.572 1.00 53.56 321 PRO A O 1
#